Protein AF-0000000084935219 (afdb_homodimer)

Sequence (256 aa):
MFHTGLRSGTAVQAADESAPDSELYFQRCRWCHTTTFQRLLCPTCGSTDLAPELSGGEGVISVRRGVAAADNDLWPVHMTEGFVVRCRVDGPPHAVRPGVRVKVSGAAASGRRPVVRLCEEVPLDGWYMFHTGLRSGTAVQAADESAPDSELYFQRCRWCHTTTFQRLLCPTCGSTDLAPELSGGEGVISVRRGVAAADNDLWPVHMTEGFVVRCRVDGPPHAVRPGVRVKVSGAAASGRRPVVRLCEEVPLDGWY

Nearest PDB structures (foldseek):
  6esq-assembly1_H  TM=6.528E-01  e=3.636E-06  Methanothermococcus thermolithotrophicus
  7pyt-assembly1_A  TM=6.553E-01  e=3.404E-05  Geobacter metallireducens GS-15
  5t7v-assembly1_S3  TM=5.391E-01  e=1.241E-01  Staphylococcus aureus
  8u2q-assembly1_B  TM=5.958E-01  e=5.515E-01  Mycolicibacterium thermoresistibile ATCC 19527
  6h25-assembly1_J  TM=3.927E-01  e=4.384E-01  Homo sapiens

pLDDT: mean 76.54, std 23.74, range [24.17, 98.56]

Structure (mmCIF, N/CA/C/O backbone):
data_AF-0000000084935219-model_v1
#
loop_
_entity.id
_entity.type
_entity.pdbx_description
1 polymer 'ChsH2 rubredoxin-like zinc ribbon domain-containing protein'
#
loop_
_atom_site.group_PDB
_atom_site.id
_atom_site.type_symbol
_atom_site.label_atom_id
_atom_site.label_alt_id
_atom_site.label_comp_id
_atom_site.label_asym_id
_atom_site.label_entity_id
_atom_site.label_seq_id
_atom_site.pdbx_PDB_ins_code
_atom_site.Cartn_x
_atom_site.Cartn_y
_atom_site.Cartn_z
_atom_site.occupancy
_atom_site.B_iso_or_equiv
_atom_site.auth_seq_id
_atom_site.auth_comp_id
_atom_site.auth_asym_id
_atom_site.auth_atom_id
_atom_site.pdbx_PDB_model_num
ATOM 1 N N . MET A 1 1 ? 4.023 -65.688 -30.031 1 33.22 1 MET A N 1
ATOM 2 C CA . MET A 1 1 ? 3.707 -65.5 -28.625 1 33.22 1 MET A CA 1
ATOM 3 C C . MET A 1 1 ? 4.391 -64.25 -28.078 1 33.22 1 MET A C 1
ATOM 5 O O . MET A 1 1 ? 5.551 -64.312 -27.656 1 33.22 1 MET A O 1
ATOM 9 N N . PHE A 1 2 ? 4.109 -63.031 -28.734 1 39 2 PHE A N 1
ATOM 10 C CA . PHE A 1 2 ? 4.73 -61.75 -28.484 1 39 2 PHE A CA 1
ATOM 11 C C . PHE A 1 2 ? 4.25 -61.156 -27.172 1 39 2 PHE A C 1
ATOM 13 O O . PHE A 1 2 ? 3.107 -60.719 -27.062 1 39 2 PHE A O 1
ATOM 20 N N . HIS A 1 3 ? 4.547 -61.781 -26.156 1 41.12 3 HIS A N 1
ATOM 21 C CA . HIS A 1 3 ? 4.141 -61.312 -24.828 1 41.12 3 HIS A CA 1
ATOM 22 C C . HIS A 1 3 ? 4.719 -59.906 -24.547 1 41.12 3 HIS A C 1
ATOM 24 O O . HIS A 1 3 ? 5.898 -59.781 -24.188 1 41.12 3 HIS A O 1
ATOM 30 N N . THR A 1 4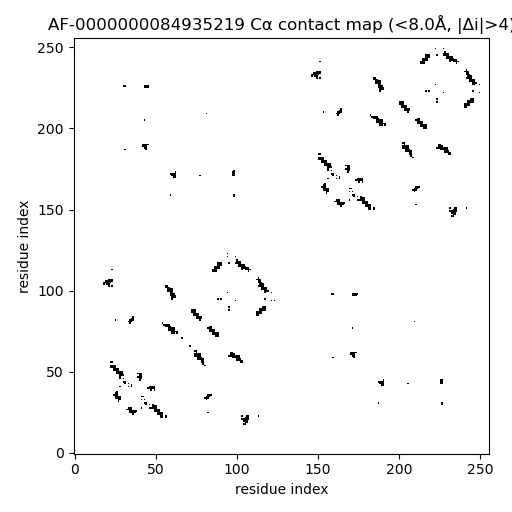 ? 4.277 -58.875 -25.266 1 41.06 4 THR A N 1
ATOM 31 C CA . THR A 1 4 ? 4.867 -57.594 -24.891 1 41.06 4 THR A CA 1
ATOM 32 C C . THR A 1 4 ? 4.477 -57.219 -23.453 1 41.06 4 THR A C 1
ATOM 34 O O . THR A 1 4 ? 3.293 -57.031 -23.156 1 41.06 4 THR A O 1
ATOM 37 N N . GLY A 1 5 ? 5.145 -57.625 -22.594 1 37.06 5 GLY A N 1
ATOM 38 C CA . GLY A 1 5 ? 4.969 -57.312 -21.188 1 37.06 5 GLY A CA 1
ATOM 39 C C . GLY A 1 5 ? 4.926 -55.812 -20.922 1 37.06 5 GLY A C 1
ATOM 40 O O . GLY A 1 5 ? 5.84 -55.25 -20.297 1 37.06 5 GLY A O 1
ATOM 41 N N . LEU A 1 6 ? 4.195 -54.969 -21.656 1 34.94 6 LEU A N 1
ATOM 42 C CA . LEU A 1 6 ? 4.5 -53.625 -21.234 1 34.94 6 LEU A CA 1
ATOM 43 C C . LEU A 1 6 ? 4.281 -53.438 -19.75 1 34.94 6 LEU A C 1
ATOM 45 O O . LEU A 1 6 ? 3.451 -54.125 -19.141 1 34.94 6 LEU A O 1
ATOM 49 N N . ARG A 1 7 ? 4.902 -52.375 -19.188 1 38.84 7 ARG A N 1
ATOM 50 C CA . ARG A 1 7 ? 5.5 -51.562 -18.109 1 38.84 7 ARG A CA 1
ATOM 51 C C . ARG A 1 7 ? 4.426 -51 -17.188 1 38.84 7 ARG A C 1
ATOM 53 O O . ARG A 1 7 ? 3.457 -50.406 -17.641 1 38.84 7 ARG A O 1
ATOM 60 N N . SER A 1 8 ? 4.164 -51.75 -16.266 1 39.25 8 SER A N 1
ATOM 61 C CA . SER A 1 8 ? 3.34 -51.219 -15.188 1 39.25 8 SER A CA 1
ATOM 62 C C . SER A 1 8 ? 3.678 -49.75 -14.922 1 39.25 8 SER A C 1
ATOM 64 O O . SER A 1 8 ? 4.832 -49.406 -14.648 1 39.25 8 SER A O 1
ATOM 66 N N . GLY A 1 9 ? 3.111 -48.844 -15.648 1 35.62 9 GLY A N 1
ATOM 67 C CA . GLY A 1 9 ? 3.299 -47.438 -15.391 1 35.62 9 GLY A CA 1
ATOM 68 C C . GLY A 1 9 ? 3.182 -47.062 -13.922 1 35.62 9 GLY A C 1
ATOM 69 O O . GLY A 1 9 ? 2.125 -47.281 -13.32 1 35.62 9 GLY A O 1
ATOM 70 N N . THR A 1 10 ? 4.23 -47.406 -13.211 1 40.84 10 THR A N 1
ATOM 71 C CA . THR A 1 10 ? 4.27 -46.938 -11.836 1 40.84 10 THR A CA 1
ATOM 72 C C . THR A 1 10 ? 3.629 -45.562 -11.711 1 40.84 10 THR A C 1
ATOM 74 O O . THR A 1 10 ? 3.844 -44.688 -12.562 1 40.84 10 THR A O 1
ATOM 77 N N . ALA A 1 11 ? 2.42 -45.469 -11.25 1 37.62 11 ALA A N 1
ATOM 78 C CA . ALA A 1 11 ? 1.775 -44.219 -10.859 1 37.62 11 ALA A CA 1
ATOM 79 C C . ALA A 1 11 ? 2.756 -43.312 -10.133 1 37.62 11 ALA A C 1
ATOM 81 O O . ALA A 1 11 ? 3.416 -43.719 -9.18 1 37.62 11 ALA A O 1
ATOM 82 N N . VAL A 1 12 ? 3.447 -42.438 -10.828 1 39.66 12 VAL A N 1
ATOM 83 C CA . VAL A 1 12 ? 4.176 -41.312 -10.266 1 39.66 12 VAL A CA 1
ATOM 84 C C . VAL A 1 12 ? 3.439 -40.781 -9.031 1 39.66 12 VAL A C 1
ATOM 86 O O . VAL A 1 12 ? 2.262 -40.438 -9.109 1 39.66 12 VAL A O 1
ATOM 89 N N . GLN A 1 13 ? 3.576 -41.375 -7.934 1 37.38 13 GLN A N 1
ATOM 90 C CA . GLN A 1 13 ? 3.102 -40.656 -6.77 1 37.38 13 GLN A CA 1
ATOM 91 C C . GLN A 1 13 ? 3.26 -39.125 -6.965 1 37.38 13 GLN A C 1
ATOM 93 O O . GLN A 1 13 ? 4.336 -38.656 -7.336 1 37.38 13 GLN A O 1
ATOM 98 N N . ALA A 1 14 ? 2.227 -38.531 -7.422 1 39.94 14 ALA A N 1
ATOM 99 C CA . ALA A 1 14 ? 2.271 -37.062 -7.293 1 39.94 14 ALA A CA 1
ATOM 100 C C . ALA A 1 14 ? 3.014 -36.656 -6.027 1 39.94 14 ALA A C 1
ATOM 102 O O . ALA A 1 14 ? 2.576 -36.969 -4.918 1 39.94 14 ALA A O 1
ATOM 103 N N . ALA A 1 15 ? 4.285 -36.938 -6.008 1 37.84 15 ALA A N 1
ATOM 104 C CA . ALA A 1 15 ? 5.004 -36.344 -4.887 1 37.84 15 ALA A CA 1
ATOM 105 C C . ALA A 1 15 ? 4.402 -35 -4.516 1 37.84 15 ALA A C 1
ATOM 107 O O . ALA A 1 15 ? 4.301 -34.094 -5.363 1 37.84 15 ALA A O 1
ATOM 108 N N . ASP A 1 16 ? 3.357 -35 -3.822 1 39.84 16 ASP A N 1
ATOM 109 C CA . ASP A 1 16 ? 2.979 -33.781 -3.148 1 39.84 16 ASP A CA 1
ATOM 110 C C . ASP A 1 16 ? 4.211 -32.969 -2.725 1 39.84 16 ASP A C 1
ATOM 112 O O . ASP A 1 16 ? 4.672 -33.094 -1.588 1 39.84 16 ASP A O 1
ATOM 116 N N . GLU A 1 17 ? 5.328 -33.344 -3.309 1 39.81 17 GLU A N 1
ATOM 117 C CA . GLU A 1 17 ? 6.469 -32.531 -2.887 1 39.81 17 GLU A CA 1
ATOM 118 C C . GLU A 1 17 ? 6.066 -31.078 -2.654 1 39.81 17 GLU A C 1
ATOM 120 O O . GLU A 1 17 ? 5.547 -30.422 -3.559 1 39.81 17 GLU A O 1
ATOM 125 N N . SER A 1 18 ? 5.637 -30.766 -1.532 1 40.28 18 SER A N 1
ATOM 126 C CA . SER A 1 18 ? 5.496 -29.375 -1.103 1 40.28 18 SER A CA 1
ATOM 127 C C . SER A 1 18 ? 6.465 -28.469 -1.85 1 40.28 18 SER A C 1
ATOM 129 O O . SER A 1 18 ? 7.684 -28.609 -1.728 1 40.28 18 SER A O 1
ATOM 131 N N . ALA A 1 19 ? 6.348 -28.312 -3.035 1 44.22 19 ALA A N 1
ATOM 132 C CA . ALA A 1 19 ? 7.16 -27.359 -3.781 1 44.22 19 ALA A CA 1
ATOM 133 C C . ALA A 1 19 ? 7.855 -26.375 -2.844 1 44.22 19 ALA A C 1
ATOM 135 O O . ALA A 1 19 ? 7.258 -25.906 -1.868 1 44.22 19 ALA A O 1
ATOM 136 N N . PRO A 1 20 ? 9.125 -26.516 -2.506 1 46.97 20 PRO A N 1
ATOM 137 C CA . PRO A 1 20 ? 9.758 -25.562 -1.598 1 46.97 20 PRO A CA 1
ATOM 138 C C . PRO A 1 20 ? 9.062 -24.203 -1.588 1 46.97 20 PRO A C 1
ATOM 140 O O . PRO A 1 20 ? 8.617 -23.734 -2.635 1 46.97 20 PRO A O 1
ATOM 143 N N . ASP A 1 21 ? 8.297 -24 -0.519 1 51.62 21 ASP A N 1
ATOM 144 C CA . ASP A 1 21 ? 7.559 -22.75 -0.27 1 51.62 21 ASP A CA 1
ATOM 145 C C . ASP A 1 21 ? 8.297 -21.547 -0.842 1 51.62 21 ASP A C 1
ATOM 147 O O . ASP A 1 21 ? 9.453 -21.312 -0.496 1 51.62 21 ASP A O 1
ATOM 151 N N . SER A 1 22 ? 8.234 -21.281 -2.1 1 67.38 22 SER A N 1
ATOM 152 C CA . SER A 1 22 ? 8.82 -20.141 -2.805 1 67.38 22 SER A CA 1
ATOM 153 C C . SER A 1 22 ? 8.664 -18.859 -2.004 1 67.38 22 SER A C 1
ATOM 155 O O . SER A 1 22 ? 7.543 -18.453 -1.685 1 67.38 22 SER A O 1
ATOM 157 N N . GLU A 1 23 ? 9.766 -18.656 -1.258 1 84.25 23 GLU A N 1
ATOM 158 C CA . GLU A 1 23 ? 9.852 -17.469 -0.418 1 84.25 23 GLU A CA 1
ATOM 159 C C . GLU A 1 23 ? 10 -16.203 -1.265 1 84.25 23 GLU A C 1
ATOM 161 O O . GLU A 1 23 ? 10.773 -16.172 -2.225 1 84.25 23 GLU A O 1
ATOM 166 N N . LEU A 1 24 ? 9.148 -15.383 -1.029 1 91.19 24 LEU A N 1
ATOM 167 C CA . LEU A 1 24 ? 9.258 -14.047 -1.607 1 91.19 24 LEU A CA 1
ATOM 168 C C . LEU A 1 24 ? 9.445 -13 -0.518 1 91.19 24 LEU A C 1
ATOM 170 O O . LEU A 1 24 ? 8.555 -12.789 0.311 1 91.19 24 LEU A O 1
ATOM 174 N N . TYR A 1 25 ? 10.633 -12.445 -0.606 1 93.81 25 TYR A N 1
ATOM 175 C CA . TYR A 1 25 ? 10.883 -11.359 0.334 1 93.81 25 TYR A CA 1
ATOM 176 C C . TYR A 1 25 ? 10.609 -10 -0.308 1 93.81 25 TYR A C 1
ATOM 178 O O . TYR A 1 25 ? 10.922 -9.789 -1.48 1 93.81 25 TYR A O 1
ATOM 186 N N . PHE A 1 26 ? 10.031 -9.188 0.505 1 95.81 26 PHE A N 1
ATOM 187 C CA . PHE A 1 26 ? 9.852 -7.789 0.145 1 95.81 26 PHE A CA 1
ATOM 188 C C . PHE A 1 26 ? 10.445 -6.875 1.213 1 95.81 26 PHE A C 1
ATOM 190 O O . PHE A 1 26 ? 11.094 -7.344 2.146 1 95.81 26 PHE A O 1
ATOM 197 N N . GLN A 1 27 ? 10.25 -5.566 0.955 1 98.31 27 GLN A N 1
ATOM 198 C CA . GLN A 1 27 ? 10.836 -4.613 1.892 1 98.31 27 GLN A CA 1
ATOM 199 C C . GLN A 1 27 ? 9.766 -3.701 2.486 1 98.31 27 GLN A C 1
ATOM 201 O O . GLN A 1 27 ? 8.852 -3.268 1.784 1 98.31 27 GLN A O 1
ATOM 206 N N . ARG A 1 28 ? 9.852 -3.471 3.77 1 98.19 28 ARG A N 1
ATOM 207 C CA . ARG A 1 28 ? 9.055 -2.465 4.461 1 98.19 28 ARG A CA 1
ATOM 208 C C . ARG A 1 28 ? 9.93 -1.322 4.965 1 98.19 28 ARG A C 1
ATOM 210 O O . ARG A 1 28 ? 10.922 -1.555 5.652 1 98.19 28 ARG A O 1
ATOM 217 N N . CYS A 1 29 ? 9.539 -0.14 4.613 1 98.25 29 CYS A N 1
ATOM 218 C CA . CYS A 1 29 ? 10.266 1.037 5.078 1 98.25 29 CYS A CA 1
ATOM 219 C C . CYS A 1 29 ? 10.047 1.256 6.57 1 98.25 29 CYS A C 1
ATOM 221 O O . CYS A 1 29 ? 8.906 1.266 7.043 1 98.25 29 CYS A O 1
ATOM 223 N N . ARG A 1 30 ? 11.094 1.457 7.312 1 96.88 30 ARG A N 1
ATOM 224 C CA . ARG A 1 30 ? 10.977 1.63 8.758 1 96.88 30 ARG A CA 1
ATOM 225 C C . ARG A 1 30 ? 10.578 3.059 9.102 1 96.88 30 ARG A C 1
ATOM 227 O O . ARG A 1 30 ? 10.156 3.334 10.234 1 96.88 30 ARG A O 1
ATOM 234 N N . TRP A 1 31 ? 10.633 4.004 8.125 1 93.12 31 TRP A N 1
ATOM 235 C CA . TRP A 1 31 ? 10.258 5.395 8.367 1 93.12 31 TRP A CA 1
ATOM 236 C C . TRP A 1 31 ? 8.781 5.621 8.086 1 93.12 31 TRP A C 1
ATOM 238 O O . TRP A 1 31 ? 8.039 6.074 8.961 1 93.12 31 TRP A O 1
ATOM 248 N N . CYS A 1 32 ? 8.297 5.219 6.852 1 94.25 32 CYS A N 1
ATOM 249 C CA . CYS A 1 32 ? 6.914 5.523 6.496 1 94.25 32 CYS A CA 1
ATOM 250 C C . CYS A 1 32 ? 6.059 4.262 6.492 1 94.25 32 CYS A C 1
ATOM 252 O O . CYS A 1 32 ? 4.84 4.332 6.336 1 94.25 32 CYS A O 1
ATOM 254 N N . HIS A 1 33 ? 6.637 3.102 6.621 1 94.88 33 HIS A N 1
ATOM 255 C CA . HIS A 1 33 ? 5.988 1.813 6.832 1 94.88 33 HIS A CA 1
ATOM 256 C C . HIS A 1 33 ? 5.363 1.293 5.543 1 94.88 33 HIS A C 1
ATOM 258 O O . HIS A 1 33 ? 4.641 0.293 5.555 1 94.88 33 HIS A O 1
ATOM 264 N N . THR A 1 34 ? 5.676 2.01 4.344 1 95.94 34 THR A N 1
ATOM 265 C CA . THR A 1 34 ? 5.199 1.48 3.072 1 95.94 34 THR A CA 1
ATOM 266 C C . THR A 1 34 ? 6.055 0.296 2.625 1 95.94 34 THR A C 1
ATOM 268 O O . THR A 1 34 ? 7.113 0.035 3.201 1 95.94 34 THR A O 1
ATOM 271 N N . THR A 1 35 ? 5.449 -0.466 1.734 1 97.62 35 THR A N 1
ATOM 272 C CA . THR A 1 35 ? 6.133 -1.66 1.253 1 97.62 35 THR A CA 1
ATOM 273 C C . THR A 1 35 ? 6.641 -1.456 -0.172 1 97.62 35 THR A C 1
ATOM 275 O O . THR A 1 35 ? 6.07 -0.669 -0.932 1 97.62 35 THR A O 1
ATOM 278 N N . THR A 1 36 ? 7.758 -2.105 -0.501 1 97.19 36 THR A N 1
ATOM 279 C CA . THR A 1 36 ? 8.336 -2.08 -1.84 1 97.19 36 THR A CA 1
ATOM 280 C C . THR A 1 36 ? 9.094 -3.373 -2.127 1 97.19 36 THR A C 1
ATOM 282 O O . THR A 1 36 ? 9.148 -4.266 -1.28 1 97.19 36 THR A O 1
ATOM 285 N N . PHE A 1 37 ? 9.547 -3.5 -3.309 1 95.94 37 PHE A N 1
ATOM 286 C CA . PHE A 1 37 ? 10.203 -4.719 -3.76 1 95.94 37 PHE A CA 1
ATOM 287 C C . PHE A 1 37 ? 11.5 -4.398 -4.488 1 95.94 37 PHE A C 1
ATOM 289 O O . PHE A 1 37 ? 11.484 -3.799 -5.566 1 95.94 37 PHE A O 1
ATOM 296 N N . GLN A 1 38 ? 12.625 -4.828 -3.863 1 94.81 38 GLN A N 1
ATOM 297 C CA . GLN A 1 38 ? 13.961 -4.77 -4.453 1 94.81 38 GLN A CA 1
ATOM 298 C C . GLN A 1 38 ? 14.32 -3.346 -4.867 1 94.81 38 GLN A C 1
ATOM 300 O O . GLN A 1 38 ? 14.719 -3.107 -6.008 1 94.81 38 GLN A O 1
ATOM 305 N N . ARG A 1 39 ? 14.18 -2.422 -3.969 1 96.38 39 ARG A N 1
ATOM 306 C CA . ARG A 1 39 ? 14.617 -1.043 -4.168 1 96.38 39 ARG A CA 1
ATOM 307 C C . ARG A 1 39 ? 15.734 -0.676 -3.197 1 96.38 39 ARG A C 1
ATOM 309 O O . ARG A 1 39 ? 15.867 -1.289 -2.137 1 96.38 39 ARG A O 1
ATOM 316 N N . LEU A 1 40 ? 16.5 0.257 -3.652 1 97.56 40 LEU A N 1
ATOM 317 C CA . LEU A 1 40 ? 17.531 0.801 -2.768 1 97.56 40 LEU A CA 1
ATOM 318 C C . LEU A 1 40 ? 16.953 1.896 -1.877 1 97.56 40 LEU A C 1
ATOM 320 O O . LEU A 1 40 ? 17.312 2.006 -0.704 1 97.56 40 LEU A O 1
ATOM 324 N N . LEU A 1 41 ? 16.047 2.643 -2.408 1 97.69 41 LEU A N 1
ATOM 325 C CA . LEU A 1 41 ? 15.375 3.729 -1.704 1 97.69 41 LEU A CA 1
ATOM 326 C C . LEU A 1 41 ? 13.859 3.512 -1.686 1 97.69 41 LEU A C 1
ATOM 328 O O . LEU A 1 41 ? 13.297 2.98 -2.645 1 97.69 41 LEU A O 1
ATOM 332 N N . CYS A 1 42 ? 13.266 3.898 -0.632 1 97.81 42 CYS A N 1
ATOM 333 C CA . CYS A 1 42 ? 11.812 3.877 -0.552 1 97.81 42 CYS A CA 1
ATOM 334 C C . CYS A 1 42 ? 11.188 4.777 -1.613 1 97.81 42 CYS A C 1
ATOM 336 O O . CYS A 1 42 ? 11.5 5.969 -1.679 1 97.81 42 CYS A O 1
ATOM 338 N N . PRO A 1 43 ? 10.266 4.27 -2.26 1 96 43 PRO A N 1
ATOM 339 C CA . PRO A 1 43 ? 9.656 5.105 -3.295 1 96 43 PRO A CA 1
ATOM 340 C C . PRO A 1 43 ? 8.711 6.16 -2.725 1 96 43 PRO A C 1
ATOM 342 O O . PRO A 1 43 ? 8.305 7.078 -3.438 1 96 43 PRO A O 1
ATOM 345 N N . THR A 1 44 ? 8.32 6.008 -1.548 1 95.56 44 THR A N 1
ATOM 346 C CA . THR A 1 44 ? 7.367 6.926 -0.928 1 95.56 44 THR A CA 1
ATOM 347 C C . THR A 1 44 ? 8.102 8.07 -0.233 1 95.56 44 THR A C 1
ATOM 349 O O . THR A 1 44 ? 7.805 9.242 -0.479 1 95.56 44 THR A O 1
ATOM 352 N N . CYS A 1 45 ? 9.125 7.758 0.547 1 95.88 45 CYS A N 1
ATOM 353 C CA . CYS A 1 45 ? 9.695 8.82 1.375 1 95.88 45 CYS A CA 1
ATOM 354 C C . CYS A 1 45 ? 11.172 9.031 1.05 1 95.88 45 CYS A C 1
ATOM 356 O O . CYS A 1 45 ? 11.781 9.992 1.519 1 95.88 45 CYS A O 1
ATOM 358 N N . GLY A 1 46 ? 11.742 8.117 0.363 1 95.62 46 GLY A N 1
ATOM 359 C CA . GLY A 1 46 ? 13.133 8.289 -0.036 1 95.62 46 GLY A CA 1
ATOM 360 C C . GLY A 1 46 ? 14.117 7.707 0.958 1 95.62 46 GLY A C 1
ATOM 361 O O . GLY A 1 46 ? 15.328 7.742 0.731 1 95.62 46 GLY A O 1
ATOM 362 N N . SER A 1 47 ? 13.711 7.133 2.037 1 95.69 47 SER A N 1
ATOM 363 C CA . SER A 1 47 ? 14.578 6.543 3.049 1 95.69 47 SER A CA 1
ATOM 364 C C . SER A 1 47 ? 15.297 5.312 2.51 1 95.69 47 SER A C 1
ATOM 366 O O . SER A 1 47 ? 14.781 4.617 1.633 1 95.69 47 SER A O 1
ATOM 368 N N . THR A 1 48 ? 16.453 5.027 3.059 1 96.94 48 THR A N 1
ATOM 369 C CA . THR A 1 48 ? 17.188 3.82 2.713 1 96.94 48 THR A CA 1
ATOM 370 C C . THR A 1 48 ? 16.891 2.697 3.699 1 96.94 48 THR A C 1
ATOM 372 O O . THR A 1 48 ? 17.359 1.57 3.529 1 96.94 48 THR A O 1
ATOM 375 N N . ASP A 1 49 ? 16.219 3.004 4.734 1 97.62 49 ASP A N 1
ATOM 376 C CA . ASP A 1 49 ? 15.938 2.025 5.781 1 97.62 49 ASP A CA 1
ATOM 377 C C . ASP A 1 49 ? 14.797 1.098 5.371 1 97.62 49 ASP A C 1
ATOM 379 O O . ASP A 1 49 ? 13.656 1.271 5.816 1 97.62 49 ASP A O 1
ATOM 383 N N . LEU A 1 50 ? 15.109 0.106 4.578 1 98.31 50 LEU A N 1
ATOM 384 C CA . LEU A 1 50 ? 14.188 -0.895 4.059 1 98.31 50 LEU A CA 1
ATOM 385 C C . LEU A 1 50 ? 14.469 -2.266 4.664 1 98.31 50 LEU A C 1
ATOM 387 O O . LEU A 1 50 ? 15.477 -2.896 4.336 1 98.31 50 LEU A O 1
ATOM 391 N N . ALA A 1 51 ? 13.523 -2.785 5.539 1 98.56 51 ALA A N 1
ATOM 392 C CA . ALA A 1 51 ? 13.703 -4.059 6.234 1 98.56 51 ALA A CA 1
ATOM 393 C C . ALA A 1 51 ? 13.07 -5.203 5.445 1 98.56 51 ALA A C 1
ATOM 395 O O . ALA A 1 51 ? 11.922 -5.102 5.004 1 98.56 51 ALA A O 1
ATOM 396 N N . PRO A 1 52 ? 13.812 -6.258 5.23 1 97.44 52 PRO A N 1
ATOM 397 C CA . PRO A 1 52 ? 13.219 -7.418 4.551 1 97.44 52 PRO A CA 1
ATOM 398 C C . PRO A 1 52 ? 12.125 -8.086 5.375 1 97.44 52 PRO A C 1
ATOM 400 O O . PRO A 1 52 ? 12.25 -8.195 6.598 1 97.44 52 PRO A O 1
ATOM 403 N N . GLU A 1 53 ? 11.047 -8.484 4.742 1 97.38 53 GLU A N 1
ATOM 404 C CA . GLU A 1 53 ? 9.938 -9.234 5.32 1 97.38 53 GLU A CA 1
ATOM 405 C C . GLU A 1 53 ? 9.469 -10.344 4.387 1 97.38 53 GLU A C 1
ATOM 407 O O . GLU A 1 53 ? 9.5 -10.188 3.164 1 97.38 53 GLU A O 1
ATOM 412 N N . LEU A 1 54 ? 9.094 -11.406 4.926 1 95.12 54 LEU A N 1
ATOM 413 C CA . LEU A 1 54 ? 8.57 -12.523 4.148 1 95.12 54 LEU A CA 1
ATOM 414 C C . LEU A 1 54 ? 7.125 -12.266 3.732 1 95.12 54 LEU A C 1
ATOM 416 O O . LEU A 1 54 ? 6.297 -11.867 4.559 1 95.12 54 LEU A O 1
ATOM 420 N N . SER A 1 55 ? 6.855 -12.57 2.471 1 95.31 55 SER A N 1
ATOM 421 C CA . SER A 1 55 ? 5.504 -12.391 1.957 1 95.31 55 SER A CA 1
ATOM 422 C C . SER A 1 55 ? 4.648 -13.633 2.211 1 95.31 55 SER A C 1
ATOM 424 O O . SER A 1 55 ? 5.145 -14.758 2.148 1 95.31 55 SER A O 1
ATOM 426 N N . GLY A 1 56 ? 3.262 -13.383 2.459 1 94.94 56 GLY A N 1
ATOM 427 C CA . GLY A 1 56 ? 2.303 -14.477 2.459 1 94.94 56 GLY A CA 1
ATOM 428 C C . GLY A 1 56 ? 2.08 -15.078 1.082 1 94.94 56 GLY A C 1
ATOM 429 O O . GLY A 1 56 ? 1.515 -16.172 0.957 1 94.94 56 GLY A O 1
ATOM 430 N N . GLY A 1 57 ? 2.484 -14.359 0 1 93.81 57 GLY A N 1
ATOM 431 C CA . GLY A 1 57 ? 2.545 -14.906 -1.346 1 93.81 57 GLY A CA 1
ATOM 432 C C . GLY A 1 57 ? 1.243 -14.75 -2.111 1 93.81 57 GLY A C 1
ATOM 433 O O . GLY A 1 57 ? 1.111 -15.258 -3.227 1 93.81 57 GLY A O 1
ATOM 434 N N . GLU A 1 58 ? 0.245 -14.102 -1.508 1 94.81 58 GLU A N 1
ATOM 435 C CA . GLU A 1 58 ? -1.04 -13.922 -2.178 1 94.81 58 GLU A CA 1
ATOM 436 C C . GLU A 1 58 ? -1.119 -12.57 -2.869 1 94.81 58 GLU A C 1
ATOM 438 O O . GLU A 1 58 ? -0.603 -11.57 -2.354 1 94.81 58 GLU A O 1
ATOM 443 N N . GLY A 1 59 ? -1.773 -12.547 -4.035 1 96.19 59 GLY A N 1
ATOM 444 C CA . GLY A 1 59 ? -1.953 -11.312 -4.777 1 96.19 59 GLY A CA 1
ATOM 445 C C . GLY A 1 59 ? -2.99 -11.422 -5.879 1 96.19 59 GLY A C 1
ATOM 446 O O . GLY A 1 59 ? -3.76 -12.383 -5.918 1 96.19 59 GLY A O 1
ATOM 447 N N . VAL A 1 60 ? -3.076 -10.312 -6.676 1 96.38 60 VAL A N 1
ATOM 448 C CA . VAL A 1 60 ? -3.988 -10.219 -7.812 1 96.38 60 VAL A CA 1
ATOM 449 C C . VAL A 1 60 ? -3.244 -9.672 -9.031 1 96.38 60 VAL A C 1
ATOM 451 O O . VAL A 1 60 ? -2.396 -8.781 -8.898 1 96.38 60 VAL A O 1
ATOM 454 N N . ILE A 1 61 ? -3.516 -10.273 -10.164 1 94.88 61 ILE A N 1
ATOM 455 C CA . ILE A 1 61 ? -2.936 -9.75 -11.398 1 94.88 61 ILE A CA 1
ATOM 456 C C . ILE A 1 61 ? -3.467 -8.344 -11.672 1 94.88 61 ILE A C 1
ATOM 458 O O . ILE A 1 61 ? -4.676 -8.109 -11.594 1 94.88 61 ILE A O 1
ATOM 462 N N . SER A 1 62 ? -2.498 -7.484 -12 1 96.38 62 SER A N 1
ATOM 463 C CA . SER A 1 62 ? -2.871 -6.094 -12.234 1 96.38 62 SER A CA 1
ATOM 464 C C . SER A 1 62 ? -2.85 -5.758 -13.719 1 96.38 62 SER A C 1
ATOM 466 O O . SER A 1 62 ? -2.156 -6.418 -14.5 1 96.38 62 SER A O 1
ATOM 468 N N . VAL A 1 63 ? -3.705 -4.672 -14 1 93.94 63 VAL A N 1
ATOM 469 C CA . VAL A 1 63 ? -3.689 -4.148 -15.359 1 93.94 63 VAL A CA 1
ATOM 470 C C . VAL A 1 63 ? -2.271 -3.719 -15.734 1 93.94 63 VAL A C 1
ATOM 472 O O . VAL A 1 63 ? -1.538 -3.184 -14.898 1 93.94 63 VAL A O 1
ATOM 475 N N . ARG A 1 64 ? -1.856 -4.059 -16.938 1 86.19 64 ARG A N 1
ATOM 476 C CA . ARG A 1 64 ? -0.556 -3.646 -17.453 1 86.19 64 ARG A CA 1
ATOM 477 C C . ARG A 1 64 ? -0.602 -2.213 -17.969 1 86.19 64 ARG A C 1
ATOM 479 O O . ARG A 1 64 ? -1.489 -1.858 -18.75 1 86.19 64 ARG A O 1
ATOM 486 N N . ARG A 1 65 ? 0.241 -1.393 -17.234 1 74.75 65 ARG A N 1
ATOM 487 C CA . ARG A 1 65 ? 0.35 -0.04 -17.766 1 74.75 65 ARG A CA 1
ATOM 488 C C . ARG A 1 65 ? 1.733 0.204 -18.359 1 74.75 65 ARG A C 1
ATOM 490 O O . ARG A 1 65 ? 2.746 -0.146 -17.75 1 74.75 65 ARG A O 1
ATOM 497 N N . GLY A 1 66 ? 1.84 0.786 -19.484 1 61.56 66 GLY A N 1
ATOM 498 C CA . GLY A 1 66 ? 3.064 1.27 -20.109 1 61.56 66 GLY A CA 1
ATOM 499 C C . GLY A 1 66 ? 3.977 0.152 -20.578 1 61.56 66 GLY A C 1
ATOM 500 O O . GLY A 1 66 ? 5.16 0.379 -20.844 1 61.56 66 GLY A O 1
ATOM 501 N N . VAL A 1 67 ? 3.82 -1.189 -20.312 1 53.28 67 VAL A N 1
ATOM 502 C CA . VAL A 1 67 ? 4.859 -2.193 -20.516 1 53.28 67 VAL A CA 1
ATOM 503 C C . VAL A 1 67 ? 5.156 -2.336 -22.016 1 53.28 67 VAL A C 1
ATOM 505 O O . VAL A 1 67 ? 4.238 -2.479 -22.828 1 53.28 67 VAL A O 1
ATOM 508 N N . ALA A 1 68 ? 6.449 -2.074 -22.203 1 51.19 68 ALA A N 1
ATOM 509 C CA . ALA A 1 68 ? 7.102 -2.396 -23.469 1 51.19 68 ALA A CA 1
ATOM 510 C C . ALA A 1 68 ? 6.941 -3.877 -23.812 1 51.19 68 ALA A C 1
ATOM 512 O O . ALA A 1 68 ? 6.781 -4.711 -22.906 1 51.19 68 ALA A O 1
ATOM 513 N N . ALA A 1 69 ? 6.867 -4.172 -25.109 1 49.31 69 ALA A N 1
ATOM 514 C CA . ALA A 1 69 ? 6.754 -5.418 -25.859 1 49.31 69 ALA A CA 1
ATOM 515 C C . ALA A 1 69 ? 7.535 -6.539 -25.188 1 49.31 69 ALA A C 1
ATOM 517 O O . ALA A 1 69 ? 7.07 -7.684 -25.125 1 49.31 69 ALA A O 1
ATOM 518 N N . ALA A 1 70 ? 8.758 -6.238 -24.766 1 48.16 70 ALA A N 1
ATOM 519 C CA . ALA A 1 70 ? 9.734 -7.266 -24.438 1 48.16 70 ALA A CA 1
ATOM 520 C C . ALA A 1 70 ? 9.312 -8.047 -23.188 1 48.16 70 ALA A C 1
ATOM 522 O O . ALA A 1 70 ? 9.82 -9.141 -22.938 1 48.16 70 ALA A O 1
ATOM 523 N N . ASP A 1 71 ? 8.406 -7.41 -22.375 1 58.53 71 ASP A N 1
ATOM 524 C CA . ASP A 1 71 ? 8.039 -8.07 -21.125 1 58.53 71 ASP A CA 1
ATOM 525 C C . ASP A 1 71 ? 6.68 -8.75 -21.25 1 58.53 71 ASP A C 1
ATOM 527 O O . ASP A 1 71 ? 5.914 -8.805 -20.281 1 58.53 71 ASP A O 1
ATOM 531 N N . ASN A 1 72 ? 6.586 -9.297 -22.359 1 63.09 72 ASN A N 1
ATOM 532 C CA . ASN A 1 72 ? 5.285 -9.781 -22.797 1 63.09 72 ASN A CA 1
ATOM 533 C C . ASN A 1 72 ? 4.777 -10.914 -21.906 1 63.09 72 ASN A C 1
ATOM 535 O O . ASN A 1 72 ? 3.572 -11.047 -21.688 1 63.09 72 ASN A O 1
ATOM 539 N N . ASP A 1 73 ? 5.781 -11.523 -21.203 1 78.31 73 ASP A N 1
ATOM 540 C CA . ASP A 1 73 ? 5.281 -12.695 -20.484 1 78.31 73 ASP A CA 1
ATOM 541 C C . ASP A 1 73 ? 5.133 -12.398 -19 1 78.31 73 ASP A C 1
ATOM 543 O O . ASP A 1 73 ? 4.742 -13.273 -18.219 1 78.31 73 ASP A O 1
ATOM 547 N N . LEU A 1 74 ? 5.398 -11.188 -18.672 1 89.56 74 LEU A N 1
ATOM 548 C CA . LEU A 1 74 ? 5.32 -10.852 -17.25 1 89.56 74 LEU A CA 1
ATOM 549 C C . LEU A 1 74 ? 4.082 -10.008 -16.969 1 89.56 74 LEU A C 1
ATOM 551 O O . LEU A 1 74 ? 3.664 -9.203 -17.797 1 89.56 74 LEU A O 1
ATOM 555 N N . TRP A 1 75 ? 3.555 -10.289 -15.805 1 92.25 75 TRP A N 1
ATOM 556 C CA . TRP A 1 75 ? 2.396 -9.547 -15.32 1 92.25 75 TRP A CA 1
ATOM 557 C C . TRP A 1 75 ? 2.709 -8.859 -13.992 1 92.25 75 TRP A C 1
ATOM 559 O O . TRP A 1 75 ? 3.34 -9.445 -13.117 1 92.25 75 TRP A O 1
ATOM 569 N N . PRO A 1 76 ? 2.34 -7.605 -13.898 1 95.38 76 PRO A N 1
ATOM 570 C CA . PRO A 1 76 ? 2.365 -7.031 -12.547 1 95.38 76 PRO A CA 1
ATOM 571 C C . PRO A 1 76 ? 1.354 -7.688 -11.609 1 95.38 76 PRO A C 1
ATOM 573 O O . PRO A 1 76 ? 0.192 -7.871 -11.984 1 95.38 76 PRO A O 1
ATOM 576 N N . VAL A 1 77 ? 1.793 -8.055 -10.445 1 95.25 77 VAL A N 1
ATOM 577 C CA . VAL A 1 77 ? 0.943 -8.633 -9.406 1 95.25 77 VAL A CA 1
ATOM 578 C C . VAL A 1 77 ? 0.921 -7.711 -8.188 1 95.25 77 VAL A C 1
ATOM 580 O O . VAL A 1 77 ? 1.974 -7.348 -7.66 1 95.25 77 VAL A O 1
ATOM 583 N N . HIS A 1 78 ? -0.246 -7.27 -7.855 1 96.88 78 HIS A N 1
ATOM 584 C CA . HIS A 1 78 ? -0.445 -6.555 -6.598 1 96.88 78 HIS A CA 1
ATOM 585 C C . HIS A 1 78 ? -0.578 -7.527 -5.43 1 96.88 78 HIS A C 1
ATOM 587 O O . HIS A 1 78 ? -1.595 -8.211 -5.301 1 96.88 78 HIS A O 1
ATOM 593 N N . MET A 1 79 ? 0.439 -7.484 -4.52 1 96.5 79 MET A N 1
ATOM 594 C CA . MET A 1 79 ? 0.466 -8.406 -3.385 1 96.5 79 MET A CA 1
ATOM 595 C C . MET A 1 79 ? -0.396 -7.879 -2.242 1 96.5 79 MET A C 1
ATOM 597 O O . MET A 1 79 ? -0.578 -6.668 -2.1 1 96.5 79 MET A O 1
ATOM 601 N N . THR A 1 80 ? -0.904 -8.742 -1.449 1 95.44 80 THR A N 1
ATOM 602 C CA . THR A 1 80 ? -1.782 -8.398 -0.335 1 95.44 80 THR A CA 1
ATOM 603 C C . THR A 1 80 ? -1.097 -7.422 0.615 1 95.44 80 THR A C 1
ATOM 605 O O . THR A 1 80 ? -1.75 -6.559 1.201 1 95.44 80 THR A O 1
ATOM 608 N N . GLU A 1 81 ? 0.193 -7.434 0.682 1 96 81 GLU A N 1
ATOM 609 C CA . GLU A 1 81 ? 0.954 -6.586 1.593 1 96 81 GLU A CA 1
ATOM 610 C C . GLU A 1 81 ? 1.087 -5.168 1.044 1 96 81 GLU A C 1
ATOM 612 O O . GLU A 1 81 ? 1.509 -4.258 1.76 1 96 81 GLU A O 1
ATOM 617 N N . GLY A 1 82 ? 0.856 -5.004 -0.237 1 94.94 82 GLY A N 1
ATOM 618 C CA . GLY A 1 82 ? 0.759 -3.641 -0.727 1 94.94 82 GLY A CA 1
ATOM 619 C C . GLY A 1 82 ? 1.823 -3.297 -1.753 1 94.94 82 GLY A C 1
ATOM 620 O O . GLY A 1 82 ? 1.839 -2.188 -2.291 1 94.94 82 GLY A O 1
ATOM 621 N N . PHE A 1 83 ? 2.67 -4.188 -2.096 1 95.69 83 PHE A N 1
ATOM 622 C CA . PHE A 1 83 ? 3.697 -3.926 -3.098 1 95.69 83 PHE A CA 1
ATOM 623 C C . PHE A 1 83 ? 3.361 -4.625 -4.41 1 95.69 83 PHE A C 1
ATOM 625 O O . PHE A 1 83 ? 2.535 -5.539 -4.441 1 95.69 83 PHE A O 1
ATOM 632 N N . VAL A 1 84 ? 3.967 -4.121 -5.461 1 94.62 84 VAL A N 1
ATOM 633 C CA . VAL A 1 84 ? 3.77 -4.691 -6.789 1 94.62 84 VAL A CA 1
ATOM 634 C C . VAL A 1 84 ? 5.07 -5.312 -7.285 1 94.62 84 VAL A C 1
ATOM 636 O O . VAL A 1 84 ? 6.152 -4.754 -7.082 1 94.62 84 VAL A O 1
ATOM 639 N N . VAL A 1 85 ? 4.934 -6.504 -7.918 1 93.62 85 VAL A N 1
ATOM 640 C CA . VAL A 1 85 ? 6.09 -7.199 -8.477 1 93.62 85 VAL A CA 1
ATOM 641 C C . VAL A 1 85 ? 5.711 -7.867 -9.789 1 93.62 85 VAL A C 1
ATOM 643 O O . VAL A 1 85 ? 4.586 -8.359 -9.945 1 93.62 85 VAL A O 1
ATOM 646 N N . ARG A 1 86 ? 6.633 -7.809 -10.789 1 92.5 86 ARG A N 1
ATOM 647 C CA . ARG A 1 86 ? 6.391 -8.484 -12.055 1 92.5 86 ARG A CA 1
ATOM 648 C C . ARG A 1 86 ? 6.676 -9.977 -11.945 1 92.5 86 ARG A C 1
ATOM 650 O O . ARG A 1 86 ? 7.766 -10.375 -11.523 1 92.5 86 ARG A O 1
ATOM 657 N N . CYS A 1 87 ? 5.672 -10.734 -12.391 1 91.56 87 CYS A N 1
ATOM 658 C CA . CYS A 1 87 ? 5.77 -12.18 -12.234 1 91.56 87 CYS A CA 1
ATOM 659 C C . CYS A 1 87 ? 5.453 -12.898 -13.539 1 91.56 87 CYS A C 1
ATOM 661 O O . CYS A 1 87 ? 4.742 -12.359 -14.391 1 91.56 87 CYS A O 1
ATOM 663 N N . ARG A 1 88 ? 6.055 -14.047 -13.594 1 90.25 88 ARG A N 1
ATOM 664 C CA . ARG A 1 88 ? 5.488 -15.023 -14.516 1 90.25 88 ARG A CA 1
ATOM 665 C C . ARG A 1 88 ? 4.258 -15.695 -13.914 1 90.25 88 ARG A C 1
ATOM 667 O O . ARG A 1 88 ? 4.215 -15.969 -12.719 1 90.25 88 ARG A O 1
ATOM 674 N N . VAL A 1 89 ? 3.273 -15.875 -14.805 1 89.81 89 VAL A N 1
ATOM 675 C CA . VAL A 1 89 ? 2.055 -16.5 -14.312 1 89.81 89 VAL A CA 1
ATOM 676 C C . VAL A 1 89 ? 1.938 -17.922 -14.883 1 89.81 89 VAL A C 1
ATOM 678 O O . VAL A 1 89 ? 1.994 -18.109 -16.094 1 89.81 89 VAL A O 1
ATOM 681 N N . ASP A 1 90 ? 1.802 -18.797 -13.992 1 88.12 90 ASP A N 1
ATOM 682 C CA . ASP A 1 90 ? 1.56 -20.188 -14.359 1 88.12 90 ASP A CA 1
ATOM 683 C C . ASP A 1 90 ? 0.064 -20.5 -14.414 1 88.12 90 ASP A C 1
ATOM 685 O O . ASP A 1 90 ? -0.607 -20.531 -13.383 1 88.12 90 ASP A O 1
ATOM 689 N N . GLY A 1 91 ? -0.48 -20.703 -15.617 1 85.75 91 GLY A N 1
ATOM 690 C CA . GLY A 1 91 ? -1.881 -20.984 -15.867 1 85.75 91 GLY A CA 1
ATOM 691 C C . GLY A 1 91 ? -2.262 -20.844 -17.328 1 85.75 91 GLY A C 1
ATOM 692 O O . GLY A 1 91 ? -1.47 -20.359 -18.141 1 85.75 91 GLY A O 1
ATOM 693 N N . PRO A 1 92 ? -3.465 -21.422 -17.719 1 88.06 92 PRO A N 1
ATOM 694 C CA . PRO A 1 92 ? -3.928 -21.281 -19.094 1 88.06 92 PRO A CA 1
ATOM 695 C C . PRO A 1 92 ? -3.971 -19.812 -19.547 1 88.06 92 PRO A C 1
ATOM 697 O O . PRO A 1 92 ? -4.473 -18.953 -18.812 1 88.06 92 PRO A O 1
ATOM 700 N N . PRO A 1 93 ? -3.471 -19.578 -20.688 1 86.75 93 PRO A N 1
ATOM 701 C CA . PRO A 1 93 ? -3.369 -18.203 -21.188 1 86.75 93 PRO A CA 1
ATOM 702 C C . PRO A 1 93 ? -4.707 -17.453 -21.141 1 86.75 93 PRO A C 1
ATOM 704 O O . PRO A 1 93 ? -4.746 -16.266 -20.844 1 86.75 93 PRO A O 1
ATOM 707 N N . HIS A 1 94 ? -5.855 -18.062 -21.406 1 87.56 94 HIS A N 1
ATOM 708 C CA . HIS A 1 94 ? -7.152 -17.406 -21.484 1 87.56 94 HIS A CA 1
ATOM 709 C C . HIS A 1 94 ? -7.645 -17.016 -20.094 1 87.56 94 HIS A C 1
ATOM 711 O O . HIS A 1 94 ? -8.508 -16.141 -19.953 1 87.56 94 HIS A O 1
ATOM 717 N N . ALA A 1 95 ? -7.023 -17.672 -19.047 1 91 95 ALA A N 1
ATOM 718 C CA . ALA A 1 95 ? -7.449 -17.391 -17.688 1 91 95 ALA A CA 1
ATOM 719 C C . ALA A 1 95 ? -6.586 -16.297 -17.047 1 91 95 ALA A C 1
ATOM 721 O O . ALA A 1 95 ? -6.938 -15.742 -16.016 1 91 95 ALA A O 1
ATOM 722 N N . VAL A 1 96 ? -5.461 -15.984 -17.703 1 91.62 96 VAL A N 1
ATOM 723 C CA . VAL A 1 96 ? -4.547 -14.969 -17.188 1 91.62 96 VAL A CA 1
ATOM 724 C C . VAL A 1 96 ? -5.043 -13.578 -17.594 1 91.62 96 VAL A C 1
ATOM 726 O O . VAL A 1 96 ? -4.898 -13.164 -18.734 1 91.62 96 VAL A O 1
ATOM 729 N N . ARG A 1 97 ? -5.609 -12.82 -16.609 1 91.06 97 ARG A N 1
ATOM 730 C CA . ARG A 1 97 ? -6.16 -11.484 -16.812 1 91.06 97 ARG A CA 1
ATOM 731 C C . ARG A 1 97 ? -6.168 -10.688 -15.516 1 91.06 97 ARG A C 1
ATOM 733 O O . ARG A 1 97 ? -6.148 -11.266 -14.43 1 91.06 97 ARG A O 1
ATOM 740 N N . PRO A 1 98 ? -6.293 -9.453 -15.641 1 93.5 98 PRO A N 1
ATOM 741 C CA . PRO A 1 98 ? -6.355 -8.625 -14.43 1 93.5 98 PRO A CA 1
ATOM 742 C C . PRO A 1 98 ? -7.496 -9.031 -13.5 1 93.5 98 PRO A C 1
ATOM 744 O O . PRO A 1 98 ? -8.594 -9.344 -13.961 1 93.5 98 PRO A O 1
ATOM 747 N N . GLY A 1 99 ? -7.227 -9.031 -12.195 1 93.62 99 GLY A N 1
ATOM 748 C CA . GLY A 1 99 ? -8.242 -9.312 -11.195 1 93.62 99 GLY A CA 1
ATOM 749 C C . GLY A 1 99 ? -8.227 -10.75 -10.719 1 93.62 99 GLY A C 1
ATOM 750 O O . GLY A 1 99 ? -8.844 -11.078 -9.703 1 93.62 99 GLY A O 1
ATOM 751 N N . VAL A 1 100 ? -7.488 -11.609 -11.422 1 93.19 100 VAL A N 1
ATOM 752 C CA . VAL A 1 100 ? -7.426 -13.008 -11.016 1 93.19 100 VAL A CA 1
ATOM 753 C C . VAL A 1 100 ? -6.484 -13.148 -9.82 1 93.19 100 VAL A C 1
ATOM 755 O O . VAL A 1 100 ? -5.406 -12.547 -9.797 1 93.19 100 VAL A O 1
ATOM 758 N N . ARG A 1 101 ? -6.93 -13.914 -8.867 1 94.56 101 ARG A N 1
ATOM 759 C CA . ARG A 1 101 ? -6.125 -14.18 -7.68 1 94.56 101 ARG A CA 1
ATOM 7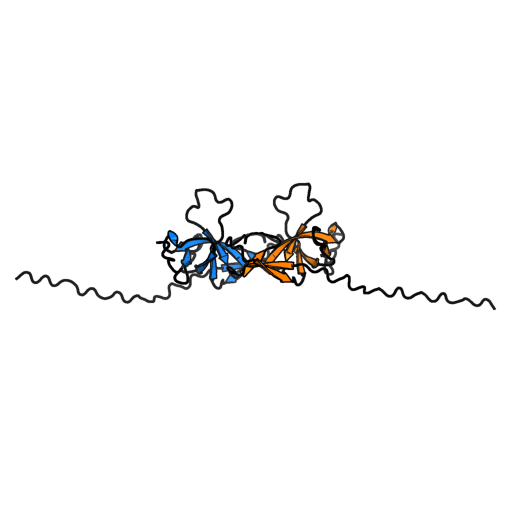60 C C . ARG A 1 101 ? -5.031 -15.195 -7.98 1 94.56 101 ARG A C 1
ATOM 762 O O . ARG A 1 101 ? -5.254 -16.156 -8.703 1 94.56 101 ARG A O 1
ATOM 769 N N . VAL A 1 102 ? -3.832 -14.891 -7.387 1 94.25 102 VAL A N 1
ATOM 770 C CA . VAL A 1 102 ? -2.678 -15.75 -7.621 1 94.25 102 VAL A CA 1
ATOM 771 C C . VAL A 1 102 ? -1.937 -15.984 -6.305 1 94.25 102 VAL A C 1
ATOM 773 O O . VAL A 1 102 ? -2.137 -15.258 -5.332 1 94.25 102 VAL A O 1
ATOM 776 N N . LYS A 1 103 ? -1.131 -17.016 -6.309 1 93.94 103 LYS A N 1
ATOM 777 C CA . LYS A 1 103 ? -0.244 -17.344 -5.195 1 93.94 103 LYS A CA 1
ATOM 778 C C . LYS A 1 103 ? 1.158 -17.688 -5.691 1 93.94 103 LYS A C 1
ATOM 780 O O . LYS A 1 103 ? 1.313 -18.359 -6.719 1 93.94 103 LYS A O 1
ATOM 785 N N . VAL A 1 104 ? 2.061 -17.297 -4.98 1 93.06 104 VAL A N 1
ATOM 786 C CA . VAL A 1 104 ? 3.447 -17.578 -5.328 1 93.06 104 VAL A CA 1
ATOM 787 C C . VAL A 1 104 ? 3.684 -19.094 -5.297 1 93.06 104 VAL A C 1
ATOM 789 O O . VAL A 1 104 ? 3.244 -19.781 -4.371 1 93.06 104 VAL A O 1
ATOM 792 N N . SER A 1 105 ? 4.082 -19.812 -6.285 1 83.75 105 SER A N 1
ATOM 793 C CA . SER A 1 105 ? 4.266 -21.25 -6.402 1 83.75 105 SER A CA 1
ATOM 794 C C . SER A 1 105 ? 5.742 -21.609 -6.566 1 83.75 105 SER A C 1
ATOM 796 O O . SER A 1 105 ? 6.117 -22.781 -6.469 1 83.75 105 SER A O 1
ATOM 798 N N . GLY A 1 106 ? 6.629 -20.797 -6.691 1 68.12 106 GLY A N 1
ATOM 799 C CA . GLY A 1 106 ? 8.008 -21.219 -6.887 1 68.12 106 GLY A CA 1
ATOM 800 C C . GLY A 1 106 ? 9.016 -20.188 -6.43 1 68.12 106 GLY A C 1
ATOM 801 O O . GLY A 1 106 ? 8.664 -19.031 -6.172 1 68.12 106 GLY A O 1
ATOM 802 N N . ALA A 1 107 ? 10.305 -20.844 -5.996 1 53.22 107 ALA A N 1
ATOM 803 C CA . ALA A 1 107 ? 11.414 -20.031 -5.523 1 53.22 107 ALA A CA 1
ATOM 804 C C . ALA A 1 107 ? 11.734 -18.922 -6.516 1 53.22 107 ALA A C 1
ATOM 806 O O . ALA A 1 107 ? 11.867 -19.156 -7.715 1 53.22 107 ALA A O 1
ATOM 807 N N . ALA A 1 108 ? 11.195 -17.844 -6.215 1 52.78 108 ALA A N 1
ATOM 808 C CA . ALA A 1 108 ? 11.891 -16.781 -6.938 1 52.78 108 ALA A CA 1
ATOM 809 C C . ALA A 1 108 ? 13.391 -16.844 -6.676 1 52.78 108 ALA A C 1
ATOM 811 O O . ALA A 1 108 ? 13.836 -16.781 -5.527 1 52.78 108 ALA A O 1
ATOM 812 N N . ALA A 1 109 ? 14.016 -17.781 -7.242 1 46.91 109 ALA A N 1
ATOM 813 C CA . ALA A 1 109 ? 15.461 -17.688 -7.012 1 46.91 109 ALA A CA 1
ATOM 814 C C . ALA A 1 109 ? 15.953 -16.25 -7.199 1 46.91 109 ALA A C 1
ATOM 816 O O . ALA A 1 109 ? 15.336 -15.469 -7.918 1 46.91 109 ALA A O 1
ATOM 817 N N . SER A 1 110 ? 17.016 -15.938 -6.504 1 49.03 110 SER A N 1
ATOM 818 C CA . SER A 1 110 ? 17.734 -14.68 -6.66 1 49.03 110 SER A CA 1
ATOM 819 C C . SER A 1 110 ? 17.922 -14.336 -8.133 1 49.03 110 SER A C 1
ATOM 821 O O . SER A 1 110 ? 18.391 -15.164 -8.914 1 49.03 110 SER A O 1
ATOM 823 N N . GLY A 1 111 ? 17.547 -13.273 -8.609 1 52.91 111 GLY A N 1
ATOM 824 C CA . GLY A 1 111 ? 17.672 -12.82 -9.984 1 52.91 111 GLY A CA 1
ATOM 825 C C . GLY A 1 111 ? 16.484 -13.195 -10.859 1 52.91 111 GLY A C 1
ATOM 8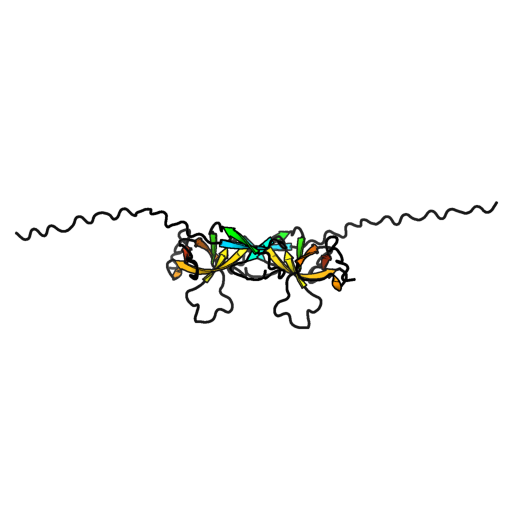26 O O . GLY 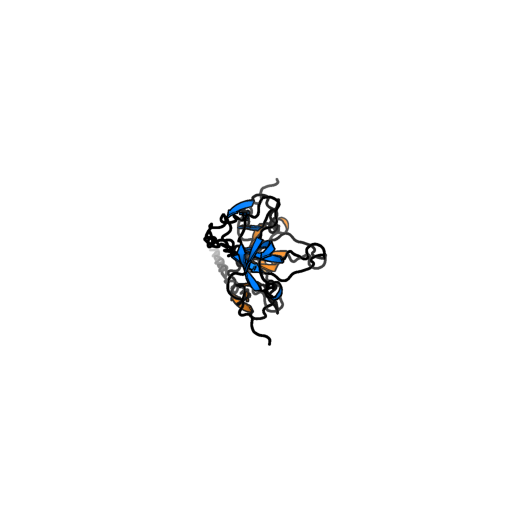A 1 111 ? 16.312 -12.648 -11.945 1 52.91 111 GLY A O 1
ATOM 827 N N . ARG A 1 112 ? 15.805 -14.266 -10.297 1 60.97 112 ARG A N 1
ATOM 828 C CA . ARG A 1 112 ? 14.734 -14.672 -11.211 1 60.97 112 ARG A CA 1
ATOM 829 C C . ARG A 1 112 ? 13.406 -14.031 -10.82 1 60.97 112 ARG A C 1
ATOM 831 O O . ARG A 1 112 ? 13.164 -13.758 -9.641 1 60.97 112 ARG A O 1
ATOM 838 N N . ARG A 1 113 ? 12.727 -13.672 -11.773 1 78.75 113 ARG A N 1
ATOM 839 C CA . ARG A 1 113 ? 11.375 -13.156 -11.586 1 78.75 113 ARG A CA 1
ATOM 840 C C . ARG A 1 113 ? 10.484 -14.195 -10.914 1 78.75 113 ARG A C 1
ATOM 842 O O . ARG A 1 113 ? 10.531 -15.375 -11.258 1 78.75 113 ARG A O 1
ATOM 849 N N . PRO A 1 114 ? 9.789 -13.883 -9.875 1 88.56 114 PRO A N 1
ATOM 850 C CA . PRO A 1 114 ? 8.891 -14.812 -9.195 1 88.56 114 PRO A CA 1
ATOM 851 C C . PRO A 1 114 ? 7.832 -15.398 -10.133 1 88.56 114 PRO A C 1
ATOM 853 O O . PRO A 1 114 ? 7.449 -14.766 -11.117 1 88.56 114 PRO A O 1
ATOM 856 N N . VAL A 1 115 ? 7.496 -16.594 -9.789 1 90.75 115 VAL A N 1
ATOM 857 C CA . VAL A 1 115 ? 6.41 -17.266 -10.492 1 90.75 115 VAL A CA 1
ATOM 858 C C . VAL A 1 115 ? 5.191 -17.375 -9.586 1 90.75 115 VAL A C 1
ATOM 860 O O . VAL A 1 115 ? 5.316 -17.703 -8.406 1 90.75 115 VAL A O 1
ATOM 863 N N . VAL A 1 116 ? 4.012 -17.094 -10.141 1 92.94 116 VAL A N 1
ATOM 864 C CA . VAL A 1 116 ? 2.756 -17.234 -9.414 1 92.94 116 VAL A CA 1
ATOM 865 C C . VAL A 1 116 ? 1.826 -18.188 -10.164 1 92.94 116 VAL A C 1
ATOM 867 O O . VAL A 1 116 ? 1.892 -18.281 -11.391 1 92.94 116 VAL A O 1
ATOM 870 N N . ARG A 1 117 ? 0.937 -18.781 -9.438 1 92.56 117 ARG A N 1
ATOM 871 C CA . ARG A 1 117 ? -0.069 -19.672 -10.008 1 92.56 117 ARG A CA 1
ATOM 872 C C . ARG A 1 117 ? -1.477 -19.156 -9.742 1 92.56 117 ARG A C 1
ATOM 874 O O . ARG A 1 117 ? -1.731 -18.547 -8.695 1 92.56 117 ARG A O 1
ATOM 881 N N . LEU A 1 118 ? -2.408 -19.391 -10.633 1 93 118 LEU A N 1
ATOM 882 C CA . LEU A 1 118 ? -3.807 -19.031 -10.445 1 93 118 LEU A CA 1
ATOM 883 C C . LEU A 1 118 ? -4.426 -19.797 -9.289 1 93 118 LEU A C 1
ATOM 885 O O . LEU A 1 118 ? -4.156 -21 -9.117 1 93 118 LEU A O 1
ATOM 889 N N . CYS A 1 119 ? -4.895 -19.203 -8.344 1 88.06 119 CYS A N 1
ATOM 890 C CA . CYS A 1 119 ? -5.551 -19.906 -7.246 1 88.06 119 CYS A CA 1
ATOM 891 C C . CYS A 1 119 ? -6.801 -20.625 -7.734 1 88.06 119 CYS A C 1
ATOM 893 O O . CYS A 1 119 ? -6.988 -21.812 -7.441 1 88.06 119 CYS A O 1
ATOM 895 N N . GLU A 1 120 ? -8.047 -20.328 -7.41 1 67.25 120 GLU A N 1
ATOM 896 C CA . GLU A 1 120 ? -9.242 -21.094 -7.73 1 67.25 120 GLU A CA 1
ATOM 897 C C . GLU A 1 120 ? -9.602 -20.969 -9.211 1 67.25 120 GLU A C 1
ATOM 899 O O . GLU A 1 120 ? -9.18 -20.031 -9.875 1 67.25 120 GLU A O 1
ATOM 904 N N . GLU A 1 121 ? -10.375 -22.047 -9.68 1 54.06 121 GLU A N 1
ATOM 905 C CA . GLU A 1 121 ? -10.992 -22.422 -10.953 1 54.06 121 GLU A CA 1
ATOM 906 C C . GLU A 1 121 ? -11.734 -21.25 -11.57 1 54.06 121 GLU A C 1
ATOM 908 O O . GLU A 1 121 ? -12.664 -20.703 -10.969 1 54.06 121 GLU A O 1
ATOM 913 N N . VAL A 1 122 ? -11 -20.156 -11.977 1 48.94 122 VAL A N 1
ATOM 914 C CA . VAL A 1 122 ? -11.82 -19.281 -12.805 1 48.94 122 VAL A CA 1
ATOM 915 C C . VAL A 1 122 ? -12.922 -20.094 -13.484 1 48.94 122 VAL A C 1
ATOM 917 O O . VAL A 1 122 ? -12.648 -21.109 -14.109 1 48.94 122 VAL A O 1
ATOM 920 N N . PRO A 1 123 ? -14.102 -20 -12.93 1 44.69 123 PRO A N 1
ATOM 921 C CA . PRO A 1 123 ? -15.055 -20.719 -13.781 1 44.69 123 PRO A CA 1
ATOM 922 C C . PRO A 1 123 ? -14.875 -20.422 -15.266 1 44.69 123 PRO A C 1
ATOM 924 O O . PRO A 1 123 ? -14.555 -19.281 -15.625 1 44.69 123 PRO A O 1
ATOM 927 N N . LEU A 1 124 ? -14.141 -21.281 -15.984 1 40.28 124 LEU A N 1
ATOM 928 C CA . LEU A 1 124 ? -14.273 -21.156 -17.422 1 40.28 124 LEU A CA 1
ATOM 929 C C . LEU A 1 124 ? -15.656 -20.625 -17.797 1 40.28 124 LEU A C 1
ATOM 931 O O . LEU A 1 124 ? -16.656 -21.328 -17.641 1 40.28 124 LEU A O 1
ATOM 935 N N . ASP A 1 125 ? -16.078 -19.484 -17.312 1 38.62 125 ASP A N 1
ATOM 936 C CA . ASP A 1 125 ? -17.344 -19.219 -17.969 1 38.62 125 ASP A CA 1
ATOM 937 C C . ASP A 1 125 ? -17.312 -19.609 -19.453 1 38.62 125 ASP A C 1
ATOM 939 O O . ASP A 1 125 ? -16.281 -19.406 -20.125 1 38.62 125 ASP A O 1
ATOM 943 N N . GLY A 1 126 ? -17.906 -20.766 -19.812 1 32.75 126 GLY A N 1
ATOM 944 C CA . GLY A 1 126 ? -18.375 -21.109 -21.141 1 32.75 126 GLY A CA 1
ATOM 945 C C . GLY A 1 126 ? -18.797 -19.906 -21.969 1 32.75 126 GLY A C 1
ATOM 946 O O . GLY A 1 126 ? -19.859 -19.328 -21.734 1 32.75 126 GLY A O 1
ATOM 947 N N . TRP A 1 127 ? -18.109 -18.812 -22.047 1 28.2 127 TRP A N 1
ATOM 948 C CA . TRP A 1 127 ? -18.594 -18.047 -23.188 1 28.2 127 TRP A CA 1
ATOM 949 C C . TRP A 1 127 ? -18.812 -18.953 -24.406 1 28.2 127 TRP A C 1
ATOM 951 O O . TRP A 1 127 ? -18.875 -18.484 -25.531 1 28.2 127 TRP A O 1
ATOM 961 N N . TYR A 1 128 ? -19.125 -20.281 -24.25 1 24.17 128 TYR A N 1
ATOM 962 C CA . TYR A 1 128 ? -19.828 -20.562 -25.5 1 24.17 128 TYR A CA 1
ATOM 963 C C . TYR A 1 128 ? -21.141 -19.781 -25.562 1 24.17 128 TYR A C 1
ATOM 965 O O . TYR A 1 128 ? -21.766 -19.516 -24.547 1 24.17 128 TYR A O 1
ATOM 973 N N . MET B 1 1 ? -9.352 57.094 44.062 1 33.78 1 MET B N 1
ATOM 974 C CA . MET B 1 1 ? -9.586 55.656 44.031 1 33.78 1 MET B CA 1
ATOM 975 C C . MET B 1 1 ? -9.859 55.156 42.625 1 33.78 1 MET B C 1
ATOM 977 O O . MET B 1 1 ? -10.938 55.406 42.094 1 33.78 1 MET B O 1
ATOM 981 N N . PHE B 1 2 ? -8.781 55.219 41.75 1 43.75 2 PHE B N 1
ATOM 982 C CA . PHE B 1 2 ? -8.68 54.781 40.375 1 43.75 2 PHE B CA 1
ATOM 983 C C . PHE B 1 2 ? -8.953 53.281 40.25 1 43.75 2 PHE B C 1
ATOM 985 O O . PHE B 1 2 ? -8.258 52.469 40.875 1 43.75 2 PHE B O 1
ATOM 992 N N . HIS B 1 3 ? -10.258 52.938 40.25 1 42.56 3 HIS B N 1
ATOM 993 C CA . HIS B 1 3 ? -10.695 51.562 39.969 1 42.56 3 HIS B CA 1
ATOM 994 C C . HIS B 1 3 ? -10.109 51.062 38.656 1 42.56 3 HIS B C 1
ATOM 996 O O . HIS B 1 3 ? -10.312 51.656 37.594 1 42.56 3 HIS B O 1
ATOM 1002 N N . THR B 1 4 ? -8.922 50.5 38.75 1 46.59 4 THR B N 1
ATOM 1003 C CA . THR B 1 4 ? -8.297 49.75 37.656 1 46.59 4 THR B CA 1
ATOM 1004 C C . THR B 1 4 ? -9.203 48.594 37.188 1 46.59 4 THR B C 1
ATOM 1006 O O . THR B 1 4 ? -9.461 47.656 37.938 1 46.59 4 THR B O 1
ATOM 1009 N N . GLY B 1 5 ? -10.336 49.031 36.531 1 38.81 5 GLY B N 1
ATOM 1010 C CA . GLY B 1 5 ? -11.156 47.969 35.969 1 38.81 5 GLY B CA 1
ATOM 1011 C C . GLY B 1 5 ? -10.352 46.938 35.25 1 38.81 5 GLY B C 1
ATOM 1012 O O . GLY B 1 5 ? -9.516 47.25 34.406 1 38.81 5 GLY B O 1
ATOM 1013 N N . LEU B 1 6 ? -10.07 45.875 35.969 1 40.69 6 LEU B N 1
ATOM 1014 C CA . LEU B 1 6 ? -9.484 44.656 35.438 1 40.69 6 LEU B CA 1
ATOM 1015 C C . LEU B 1 6 ? -10.195 44.219 34.156 1 40.69 6 LEU B C 1
ATOM 1017 O O . LEU B 1 6 ? -11.398 43.938 34.188 1 40.69 6 LEU B O 1
ATOM 1021 N N . ARG B 1 7 ? -9.695 44.75 33.031 1 40.66 7 ARG B N 1
ATOM 1022 C CA . ARG B 1 7 ? -10.148 44.188 31.75 1 40.66 7 ARG B CA 1
ATOM 1023 C C . ARG B 1 7 ? -10.109 42.688 31.766 1 40.66 7 ARG B C 1
ATOM 1025 O O . ARG B 1 7 ? -9.07 42.094 32.062 1 40.66 7 ARG B O 1
ATOM 1032 N N . SER B 1 8 ? -11.18 42.156 32.281 1 40.62 8 SER B N 1
ATOM 1033 C CA . SER B 1 8 ? -11.359 40.688 32.156 1 40.62 8 SER B CA 1
ATOM 1034 C C . SER B 1 8 ? -10.922 40.219 30.781 1 40.62 8 SER B C 1
ATOM 1036 O O . SER B 1 8 ? -11.375 40.719 29.75 1 40.62 8 SER B O 1
ATOM 1038 N N . GLY B 1 9 ? -9.664 39.812 30.641 1 36.94 9 GLY B N 1
ATOM 1039 C CA . GLY B 1 9 ? -9.141 39.094 29.484 1 36.94 9 GLY B CA 1
ATOM 1040 C C . GLY B 1 9 ? -10.102 38.031 28.953 1 36.94 9 GLY B C 1
ATOM 1041 O O . GLY B 1 9 ? -10.594 37.188 29.703 1 36.94 9 GLY B O 1
ATOM 1042 N N . THR B 1 10 ? -11.031 38.531 28.109 1 41.69 10 THR B N 1
ATOM 1043 C CA . THR B 1 10 ? -11.883 37.594 27.391 1 41.69 10 THR B CA 1
ATOM 1044 C C . THR B 1 10 ? -11.086 36.344 26.984 1 41.69 10 THR B C 1
ATOM 1046 O O . THR B 1 10 ? -9.977 36.469 26.453 1 41.69 10 THR B O 1
ATOM 1049 N N . ALA B 1 11 ? -11.125 35.344 27.812 1 38.97 11 ALA B N 1
ATOM 1050 C CA . ALA B 1 11 ? -10.664 34 27.453 1 38.97 11 ALA B CA 1
ATOM 1051 C C . ALA B 1 11 ? -11.055 33.656 26.031 1 38.97 11 ALA B C 1
ATOM 1053 O O . ALA B 1 11 ? -12.234 33.656 25.688 1 38.97 11 ALA B O 1
ATOM 1054 N N . VAL B 1 12 ? -10.258 34.125 25.062 1 40.31 12 VAL B N 1
ATOM 1055 C CA . VAL B 1 12 ? -10.422 33.5 23.75 1 40.31 12 VAL B CA 1
ATOM 1056 C C . VAL B 1 12 ? -10.664 32 23.891 1 40.31 12 VAL B C 1
ATOM 1058 O O . VAL B 1 12 ? -9.828 31.297 24.453 1 40.31 12 VAL B O 1
ATOM 1061 N N . GLN B 1 13 ? -11.789 31.641 24.328 1 38.75 13 GLN B N 1
ATOM 1062 C CA . GLN B 1 13 ? -12.047 30.219 24.172 1 38.75 13 GLN B CA 1
ATOM 1063 C C . GLN B 1 13 ? -11.414 29.672 22.891 1 38.75 13 GLN B C 1
ATOM 1065 O O . GLN B 1 13 ? -11.648 30.219 21.812 1 38.75 13 GLN B O 1
ATOM 1070 N N . ALA B 1 14 ? -10.172 29.297 23.047 1 41.19 14 ALA B N 1
ATOM 1071 C CA . ALA B 1 14 ? -9.695 28.469 21.953 1 41.19 14 ALA B CA 1
ATOM 1072 C C . ALA B 1 14 ? -10.828 27.625 21.375 1 41.19 14 ALA B C 1
ATOM 1074 O O . ALA B 1 14 ? -11.414 26.797 22.078 1 41.19 14 ALA B O 1
ATOM 1075 N N . ALA B 1 15 ? -11.68 28.328 20.703 1 38.62 15 ALA B N 1
ATOM 1076 C CA . ALA B 1 15 ? -12.648 27.516 19.984 1 38.62 15 ALA B CA 1
ATOM 1077 C C . ALA B 1 15 ? -12.016 26.219 19.484 1 38.62 15 ALA B C 1
ATOM 1079 O O . ALA B 1 15 ? -11.133 26.266 18.625 1 38.62 15 ALA B O 1
ATOM 1080 N N . ASP B 1 16 ? -11.688 25.391 20.391 1 40.19 16 ASP B N 1
ATOM 1081 C CA . ASP B 1 16 ? -11.492 24.047 19.859 1 40.19 16 ASP B CA 1
ATOM 1082 C C . ASP B 1 16 ? -12.469 23.75 18.734 1 40.19 16 ASP B C 1
ATOM 1084 O O . ASP B 1 16 ? -13.555 23.219 18.953 1 40.19 16 ASP B O 1
ATOM 1088 N N . GLU B 1 17 ? -12.914 24.797 18.125 1 39.47 17 GLU B N 1
ATOM 1089 C CA . GLU B 1 17 ? -13.734 24.484 16.953 1 39.47 17 GLU B CA 1
ATOM 1090 C C . GLU B 1 17 ? -13.188 23.266 16.203 1 39.47 17 GLU B C 1
ATOM 1092 O O . GLU B 1 17 ? -12.078 23.312 15.68 1 39.47 17 GLU B O 1
ATOM 1097 N N . SER B 1 18 ? -13.367 22.156 16.781 1 40.28 18 SER B N 1
ATOM 1098 C CA . SER B 1 18 ? -13.148 20.938 15.992 1 40.28 18 SER B CA 1
ATOM 1099 C C . SER B 1 18 ? -13.336 21.203 14.508 1 40.28 18 SER B C 1
ATOM 1101 O O . SER B 1 18 ? -14.43 21.578 14.062 1 40.28 18 SER B O 1
ATOM 1103 N N . ALA B 1 19 ? -12.523 21.938 13.961 1 43.97 19 ALA B N 1
ATOM 1104 C CA . ALA B 1 19 ? -12.57 22.047 12.5 1 43.97 19 ALA B CA 1
ATOM 1105 C C . ALA B 1 19 ? -13.406 20.922 11.898 1 43.97 19 ALA B C 1
ATOM 1107 O O . ALA B 1 19 ? -13.344 19.781 12.352 1 43.97 19 ALA B O 1
ATOM 1108 N N . PRO B 1 20 ? -14.625 21.125 11.492 1 46.53 20 PRO B N 1
ATOM 1109 C CA . PRO B 1 20 ? -15.375 20.016 10.891 1 46.53 20 PRO B CA 1
ATOM 1110 C C . PRO B 1 20 ? -14.469 18.938 10.312 1 46.53 20 PRO B C 1
ATOM 1112 O O . PRO B 1 20 ? -13.438 19.25 9.703 1 46.53 20 PRO B O 1
ATOM 1115 N N . ASP B 1 21 ? -14.312 17.891 11.117 1 51.22 21 ASP B N 1
ATOM 1116 C CA . ASP B 1 21 ? -13.531 16.703 10.758 1 51.22 21 ASP B CA 1
ATOM 1117 C C . ASP B 1 21 ? -13.547 16.484 9.25 1 51.22 21 ASP B C 1
ATOM 1119 O O . ASP B 1 21 ? -14.609 16.359 8.648 1 51.22 21 ASP B O 1
ATOM 1123 N N . SER B 1 22 ? -12.781 17.172 8.508 1 67 22 SER B N 1
ATOM 1124 C CA . SER B 1 22 ? -12.617 17.062 7.059 1 67 22 SER B CA 1
ATOM 1125 C C . SER B 1 22 ? -12.586 15.602 6.617 1 67 22 SER B C 1
ATOM 1127 O O . SER B 1 22 ? -11.742 14.828 7.074 1 67 22 SER B O 1
ATOM 1129 N N . GLU B 1 23 ? -13.836 15.188 6.27 1 84.06 23 GLU B N 1
ATOM 1130 C CA . GLU B 1 23 ? -14.047 13.82 5.785 1 84.06 23 GLU B CA 1
ATOM 1131 C C . GLU B 1 23 ? -13.391 13.609 4.422 1 84.06 23 GLU B C 1
ATOM 1133 O O . GLU B 1 23 ? -13.5 14.469 3.539 1 84.06 23 GLU B O 1
ATOM 1138 N N . LEU B 1 24 ? -12.594 12.719 4.441 1 91.19 24 LEU B N 1
ATOM 1139 C CA . LEU B 1 24 ? -12.031 12.266 3.172 1 91.19 24 LEU B CA 1
ATOM 1140 C C . LEU B 1 24 ? -12.492 10.844 2.85 1 91.19 24 LEU B C 1
ATOM 1142 O O . LEU B 1 24 ? -12.172 9.906 3.572 1 91.19 24 LEU B O 1
ATOM 1146 N N . TYR B 1 25 ? -13.305 10.797 1.764 1 93.81 25 TYR B N 1
ATOM 1147 C CA . TYR B 1 25 ? -13.734 9.477 1.309 1 93.81 25 TYR B CA 1
ATOM 1148 C C . TYR B 1 25 ? -12.82 8.953 0.206 1 93.81 25 TYR B C 1
ATOM 1150 O O . TYR B 1 25 ? -12.391 9.719 -0.663 1 93.81 25 TYR B O 1
ATOM 1158 N N . PHE B 1 26 ? -12.531 7.738 0.352 1 95.81 26 PHE B N 1
ATOM 1159 C CA . PHE B 1 26 ? -11.844 7.012 -0.707 1 95.81 26 PHE B CA 1
ATOM 1160 C C . PHE B 1 26 ? -12.656 5.809 -1.16 1 95.81 26 PHE B C 1
ATOM 1162 O O . PHE B 1 26 ? -13.797 5.629 -0.74 1 95.81 26 PHE B O 1
ATOM 1169 N N . GLN B 1 27 ? -12.062 5.027 -2.129 1 98.25 27 GLN B N 1
ATOM 1170 C CA . GLN B 1 27 ? -12.789 3.887 -2.668 1 98.25 27 GLN B CA 1
ATOM 1171 C C . GLN B 1 27 ? -12.016 2.586 -2.457 1 98.25 27 GLN B C 1
ATOM 1173 O O . GLN B 1 27 ? -10.797 2.553 -2.607 1 98.25 27 GLN B O 1
ATOM 1178 N N . ARG B 1 28 ? -12.688 1.591 -2.061 1 98.19 28 ARG B N 1
ATOM 1179 C CA . ARG B 1 28 ? -12.156 0.232 -2.014 1 98.19 28 ARG B CA 1
ATOM 1180 C C . ARG B 1 28 ? -12.844 -0.659 -3.045 1 98.19 28 ARG B C 1
ATOM 1182 O O . ARG B 1 28 ? -14.07 -0.727 -3.1 1 98.19 28 ARG B O 1
ATOM 1189 N N . CYS B 1 29 ? -12.039 -1.308 -3.814 1 98.19 29 CYS B N 1
ATOM 1190 C CA . CYS B 1 29 ? -12.57 -2.234 -4.809 1 98.19 29 CYS B CA 1
ATOM 1191 C C . CYS B 1 29 ? -13.133 -3.482 -4.141 1 98.19 29 CYS B C 1
ATOM 1193 O O . CYS B 1 29 ? -12.469 -4.109 -3.32 1 98.19 29 CYS B O 1
ATOM 1195 N N . ARG B 1 30 ? -14.328 -3.875 -4.516 1 96.88 30 ARG B N 1
ATOM 1196 C CA . ARG B 1 30 ? -14.961 -5.035 -3.898 1 96.88 30 ARG B CA 1
ATOM 1197 C C . ARG B 1 30 ? -14.453 -6.332 -4.52 1 96.88 30 ARG B C 1
ATOM 1199 O O . ARG B 1 30 ? -14.648 -7.41 -3.961 1 96.88 30 ARG B O 1
ATOM 1206 N N . TRP B 1 31 ? -13.719 -6.227 -5.645 1 93 31 TRP B N 1
ATOM 1207 C CA . TRP B 1 31 ? -13.195 -7.418 -6.309 1 93 31 TRP B CA 1
ATOM 1208 C C . TRP B 1 31 ? -11.789 -7.746 -5.809 1 93 31 TRP B C 1
ATOM 1210 O O . TRP B 1 31 ? -11.547 -8.852 -5.32 1 93 31 TRP B O 1
ATOM 1220 N N . CYS B 1 32 ? -10.859 -6.754 -5.855 1 94.12 32 CYS B N 1
ATOM 1221 C CA . CYS B 1 32 ? -9.477 -7.055 -5.5 1 94.12 32 CYS B CA 1
ATOM 1222 C C . CYS B 1 32 ? -9.109 -6.43 -4.16 1 94.12 32 CYS B C 1
ATOM 1224 O O . CYS B 1 32 ? -8.023 -6.668 -3.637 1 94.12 32 CYS B O 1
ATOM 1226 N N . HIS B 1 33 ? -9.93 -5.605 -3.596 1 94.81 33 HIS B N 1
ATOM 1227 C CA . HIS B 1 33 ? -9.852 -5.062 -2.246 1 94.81 33 HIS B CA 1
ATOM 1228 C C . HIS B 1 33 ? -8.789 -3.971 -2.152 1 94.81 33 HIS B C 1
ATOM 1230 O O . HIS B 1 33 ? -8.477 -3.5 -1.058 1 94.81 33 HIS B O 1
ATOM 1236 N N . THR B 1 34 ? -8.25 -3.521 -3.379 1 95.94 34 THR B N 1
ATOM 1237 C CA . THR B 1 34 ? -7.324 -2.395 -3.355 1 95.94 34 THR B CA 1
ATOM 1238 C C . THR B 1 34 ? -8.078 -1.077 -3.197 1 95.94 34 THR B C 1
ATOM 1240 O O . THR B 1 34 ? -9.305 -1.041 -3.309 1 95.94 34 THR B O 1
ATOM 1243 N N . THR B 1 35 ? -7.293 -0.11 -2.773 1 97.62 35 THR B N 1
ATOM 1244 C CA . THR B 1 35 ? -7.895 1.195 -2.527 1 97.62 35 THR B CA 1
ATOM 1245 C C . THR B 1 35 ? -7.488 2.193 -3.607 1 97.62 35 THR B C 1
ATOM 1247 O O . THR B 1 35 ? -6.422 2.059 -4.211 1 97.62 35 THR B O 1
ATOM 1250 N N . THR B 1 36 ? -8.375 3.131 -3.9 1 97.19 36 THR B N 1
ATOM 1251 C CA . THR B 1 36 ? -8.125 4.203 -4.859 1 97.19 36 THR B CA 1
ATOM 1252 C C . THR B 1 36 ? -8.914 5.457 -4.488 1 97.19 36 THR B C 1
ATOM 1254 O O . THR B 1 36 ? -9.633 5.469 -3.488 1 97.19 36 THR B O 1
ATOM 1257 N N . PHE B 1 37 ? -8.688 6.492 -5.207 1 95.94 37 PHE B N 1
ATOM 1258 C CA . PHE B 1 37 ? -9.289 7.789 -4.914 1 95.94 37 PHE B CA 1
ATOM 1259 C C . PHE B 1 37 ? -9.867 8.414 -6.18 1 95.94 37 PHE B C 1
ATOM 1261 O O . PHE B 1 37 ? -9.125 8.773 -7.094 1 95.94 37 PHE B O 1
ATOM 1268 N N . GLN B 1 38 ? -11.219 8.539 -6.176 1 94.75 38 GLN B N 1
ATOM 1269 C CA . GLN B 1 38 ? -11.961 9.25 -7.203 1 94.75 38 GLN B CA 1
ATOM 1270 C C . GLN B 1 38 ? -11.672 8.688 -8.586 1 94.75 38 GLN B C 1
ATOM 1272 O O . GLN B 1 38 ? -11.32 9.43 -9.508 1 94.75 38 GLN B O 1
ATOM 1277 N N . ARG B 1 39 ? -11.789 7.402 -8.75 1 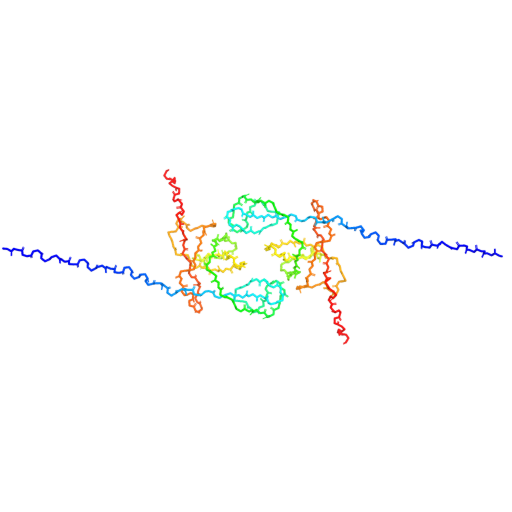96.38 39 ARG B N 1
ATOM 1278 C CA . ARG B 1 39 ? -11.68 6.734 -10.039 1 96.38 39 ARG B CA 1
ATOM 1279 C C . ARG B 1 39 ? -13.008 6.098 -10.445 1 96.38 39 ARG B C 1
ATOM 1281 O O . ARG B 1 39 ? -13.844 5.801 -9.586 1 96.38 39 ARG B O 1
ATOM 1288 N N . LEU B 1 40 ? -13.148 5.969 -11.742 1 97.5 40 LEU B N 1
ATOM 1289 C CA . LEU B 1 40 ? -14.305 5.254 -12.258 1 97.5 40 LEU B CA 1
ATOM 1290 C C . LEU B 1 40 ? -14.047 3.752 -12.297 1 97.5 40 LEU B C 1
ATOM 1292 O O . LEU B 1 40 ? -14.938 2.951 -12.016 1 97.5 40 LEU B O 1
ATOM 1296 N N . LEU B 1 41 ? -12.828 3.445 -12.562 1 97.62 41 LEU B N 1
ATOM 1297 C CA . LEU B 1 41 ? -12.391 2.057 -12.633 1 97.62 41 LEU B CA 1
ATOM 1298 C C . LEU B 1 41 ? -11.234 1.806 -11.664 1 97.62 41 LEU B C 1
ATOM 1300 O O . LEU B 1 41 ? -10.406 2.689 -11.438 1 97.62 41 LEU B O 1
ATOM 1304 N N . CYS B 1 42 ? -11.227 0.59 -11.148 1 97.75 42 CYS B N 1
ATOM 1305 C CA . CYS B 1 42 ? -10.102 0.175 -10.32 1 97.75 42 CYS B CA 1
ATOM 1306 C C . CYS B 1 42 ? -8.805 0.162 -11.117 1 97.75 42 CYS B C 1
ATOM 1308 O O . CYS B 1 42 ? -8.719 -0.502 -12.156 1 97.75 42 CYS B O 1
ATOM 1310 N N . PRO B 1 43 ? -7.832 0.78 -10.547 1 96.06 43 PRO B N 1
ATOM 1311 C CA . PRO B 1 43 ? -6.574 0.794 -11.297 1 96.06 43 PRO B CA 1
ATOM 1312 C C . PRO B 1 43 ? -5.852 -0.55 -11.266 1 96.06 43 PRO B C 1
ATOM 1314 O O . PRO B 1 43 ? -4.902 -0.765 -12.023 1 96.06 43 PRO B O 1
ATOM 1317 N N . THR B 1 44 ? -6.219 -1.397 -10.406 1 95.56 44 THR B N 1
ATOM 1318 C CA . THR B 1 44 ? -5.551 -2.686 -10.258 1 95.56 44 THR B CA 1
ATOM 1319 C C . THR B 1 44 ? -6.219 -3.748 -11.117 1 95.56 44 THR B C 1
ATOM 1321 O O . THR B 1 44 ? -5.559 -4.418 -11.914 1 95.56 44 THR B O 1
ATOM 1324 N N . CYS B 1 45 ? -7.535 -3.83 -11.07 1 95.88 45 CYS B N 1
ATOM 1325 C CA . CYS B 1 45 ? -8.164 -4.973 -11.727 1 95.88 45 CYS B CA 1
ATOM 1326 C C . CYS B 1 45 ? -9.133 -4.516 -12.812 1 95.88 45 CYS B C 1
ATOM 1328 O O . CYS B 1 45 ? -9.633 -5.332 -13.594 1 95.88 45 CYS B O 1
ATOM 1330 N N . GLY B 1 46 ? -9.453 -3.25 -12.805 1 95.56 46 GLY B N 1
ATOM 1331 C CA . GLY B 1 46 ? -10.312 -2.738 -13.859 1 95.56 46 GLY B CA 1
ATOM 1332 C C . GLY B 1 46 ? -11.789 -2.797 -13.508 1 95.56 46 GLY B C 1
ATOM 1333 O O . GLY B 1 46 ? -12.641 -2.348 -14.281 1 95.56 46 GLY B O 1
ATOM 1334 N N . SER B 1 47 ? -12.18 -3.301 -12.359 1 95.62 47 SER B N 1
ATOM 1335 C CA . SER B 1 47 ? -13.57 -3.398 -11.938 1 95.62 47 SER B CA 1
ATOM 1336 C C . SER B 1 47 ? -14.18 -2.018 -11.711 1 95.62 47 SER B C 1
ATOM 1338 O O . SER B 1 47 ? -13.469 -1.072 -11.359 1 95.62 47 SER B O 1
ATOM 1340 N N . THR B 1 48 ? -15.453 -1.896 -11.891 1 96.88 48 THR B N 1
ATOM 1341 C CA . THR B 1 48 ? -16.172 -0.661 -11.602 1 96.88 48 THR B CA 1
ATOM 1342 C C . THR B 1 48 ? -16.75 -0.685 -10.188 1 96.88 48 THR B C 1
ATOM 1344 O O . THR B 1 48 ? -17.328 0.304 -9.727 1 96.88 48 THR B O 1
ATOM 1347 N N . ASP B 1 49 ? -16.672 -1.795 -9.555 1 97.62 49 ASP B N 1
ATOM 1348 C CA . ASP B 1 49 ? -17.266 -1.948 -8.227 1 97.62 49 ASP B CA 1
ATOM 1349 C C . ASP B 1 49 ? -16.359 -1.335 -7.156 1 97.62 49 ASP B C 1
ATOM 1351 O O . ASP B 1 49 ? -15.641 -2.051 -6.457 1 97.62 49 ASP B O 1
ATOM 1355 N N . LEU B 1 50 ? -16.453 -0.035 -6.988 1 98.31 50 LEU B N 1
ATOM 1356 C CA . LEU B 1 50 ? -15.688 0.764 -6.039 1 98.31 50 LEU B CA 1
ATOM 1357 C C . LEU B 1 50 ? -16.594 1.326 -4.949 1 98.31 50 LEU B C 1
ATOM 1359 O O . LEU B 1 50 ? -17.391 2.225 -5.203 1 98.31 50 LEU B O 1
ATOM 1363 N N . ALA B 1 51 ? -16.422 0.821 -3.65 1 98.56 51 ALA B N 1
ATOM 1364 C CA . ALA B 1 51 ? -17.266 1.231 -2.525 1 98.56 51 ALA B CA 1
ATOM 1365 C C . ALA B 1 51 ? -16.625 2.383 -1.756 1 98.56 51 ALA B C 1
ATOM 1367 O O . ALA B 1 51 ? -15.445 2.328 -1.416 1 98.56 51 ALA B O 1
ATOM 1368 N N . PRO B 1 52 ? -17.359 3.436 -1.539 1 97.38 52 PRO B N 1
ATOM 1369 C CA . PRO B 1 52 ? -16.812 4.527 -0.728 1 97.38 52 PRO B CA 1
ATOM 1370 C C . PRO B 1 52 ? -16.547 4.113 0.718 1 97.38 52 PRO B C 1
ATOM 1372 O O . PRO B 1 52 ? -17.328 3.355 1.3 1 97.38 52 PRO B O 1
ATOM 1375 N N . GLU B 1 53 ? -15.453 4.551 1.29 1 97.38 53 GLU B N 1
ATOM 1376 C CA . GLU B 1 53 ? -15.062 4.348 2.682 1 97.38 53 GLU B CA 1
ATOM 1377 C C . GLU B 1 53 ? -14.469 5.621 3.277 1 97.38 53 GLU B C 1
ATOM 1379 O O . GLU B 1 53 ? -13.789 6.383 2.58 1 97.38 53 GLU B O 1
ATOM 1384 N N . LEU B 1 54 ? -14.734 5.852 4.473 1 95.12 54 LEU B N 1
ATOM 1385 C CA . LEU B 1 54 ? -14.18 7.008 5.172 1 95.12 54 LEU B CA 1
ATOM 1386 C C . LEU B 1 54 ? -12.734 6.758 5.574 1 95.12 54 LEU B C 1
ATOM 1388 O O . LEU B 1 54 ? -12.406 5.703 6.125 1 95.12 54 LEU B O 1
ATOM 1392 N N . SER B 1 55 ? -11.93 7.773 5.355 1 95.25 55 SER B N 1
ATOM 1393 C CA . SER B 1 55 ? -10.516 7.672 5.715 1 95.25 55 SER B CA 1
ATOM 1394 C C . SER B 1 55 ? -10.281 8.102 7.156 1 95.25 55 SER B C 1
ATOM 1396 O O . SER B 1 55 ? -10.938 9.016 7.652 1 95.25 55 SER B O 1
ATOM 1398 N N . GLY B 1 56 ? -9.25 7.422 7.836 1 94.94 56 GLY B N 1
ATOM 1399 C CA . GLY B 1 56 ? -8.758 7.902 9.117 1 94.94 56 GLY B CA 1
ATOM 1400 C C . GLY B 1 56 ? -7.988 9.211 9.008 1 94.94 56 GLY B C 1
ATOM 1401 O O . GLY B 1 56 ? -7.742 9.867 10.023 1 94.94 56 GLY B O 1
ATOM 1402 N N . GLY B 1 57 ? -7.562 9.578 7.785 1 93.69 57 GLY B N 1
ATOM 1403 C CA . GLY B 1 57 ? -7.027 10.898 7.5 1 93.69 57 GLY B CA 1
ATOM 1404 C C . GLY B 1 57 ? -5.535 11.008 7.734 1 93.69 57 GLY B C 1
ATOM 1405 O O . GLY B 1 57 ? -4.957 12.094 7.633 1 93.69 57 GLY B O 1
ATOM 1406 N N . GLU B 1 58 ? -4.863 9.891 8.125 1 94.88 58 GLU B N 1
ATOM 1407 C CA . GLU B 1 58 ? -3.426 9.914 8.367 1 94.88 58 GLU B CA 1
ATOM 1408 C C . GLU B 1 58 ? -2.648 9.484 7.129 1 94.88 58 GLU B C 1
ATOM 1410 O O . GLU B 1 58 ? -3.084 8.594 6.391 1 94.88 58 GLU B O 1
ATOM 1415 N N . GLY B 1 59 ? -1.508 10.125 6.895 1 96.19 59 GLY B N 1
ATOM 1416 C CA . GLY B 1 59 ? -0.651 9.781 5.77 1 96.19 59 GLY B CA 1
ATOM 1417 C C . GLY B 1 59 ? 0.746 10.367 5.887 1 96.19 59 GLY B C 1
ATOM 1418 O O . GLY B 1 59 ? 1.143 10.828 6.957 1 96.19 59 GLY B O 1
ATOM 1419 N N . VAL B 1 60 ? 1.518 10.148 4.797 1 96.5 60 VAL B N 1
ATOM 1420 C CA . VAL B 1 60 ? 2.883 10.648 4.684 1 96.5 60 VAL B CA 1
ATOM 1421 C C . VAL B 1 60 ? 3.076 11.328 3.33 1 96.5 60 VAL B C 1
ATOM 1423 O O . VAL B 1 60 ? 2.551 10.859 2.316 1 96.5 60 VAL B O 1
ATOM 1426 N N . ILE B 1 61 ? 3.771 12.477 3.371 1 94.88 61 ILE B N 1
ATOM 1427 C CA . ILE B 1 61 ? 4.094 13.141 2.115 1 94.88 61 ILE B CA 1
ATOM 1428 C C . ILE B 1 61 ? 5.027 12.258 1.289 1 94.88 61 ILE B C 1
ATOM 1430 O O . ILE B 1 61 ? 6.023 11.742 1.805 1 94.88 61 ILE B O 1
ATOM 1434 N N . SER B 1 62 ? 4.641 12.133 0.009 1 96.44 62 SER B N 1
ATOM 1435 C CA . SER B 1 62 ? 5.422 11.273 -0.879 1 96.44 62 SER B CA 1
ATOM 1436 C C . SER B 1 62 ? 6.293 12.102 -1.818 1 96.44 62 SER B C 1
ATOM 1438 O O . SER B 1 62 ? 5.988 13.266 -2.09 1 96.44 62 SER B O 1
ATOM 1440 N N . VAL B 1 63 ? 7.375 11.391 -2.287 1 94.12 63 VAL B N 1
ATOM 1441 C CA . VAL B 1 63 ? 8.227 12 -3.301 1 94.12 63 VAL B CA 1
ATOM 1442 C C . VAL B 1 63 ? 7.395 12.344 -4.535 1 94.12 63 VAL B C 1
ATOM 1444 O O . VAL B 1 63 ? 6.492 11.594 -4.91 1 94.12 63 VAL B O 1
ATOM 1447 N N . ARG B 1 64 ? 7.672 13.492 -5.062 1 86.44 64 ARG B N 1
ATOM 1448 C CA . ARG B 1 64 ? 7.012 13.914 -6.293 1 86.44 64 ARG B CA 1
ATOM 1449 C C . ARG B 1 64 ? 7.703 13.32 -7.516 1 86.44 64 ARG B C 1
ATOM 1451 O O . ARG B 1 64 ? 8.922 13.414 -7.652 1 86.44 64 ARG B O 1
ATOM 1458 N N . ARG B 1 65 ? 6.828 12.461 -8.219 1 74.88 65 ARG B N 1
ATOM 1459 C CA . ARG B 1 65 ? 7.387 11.969 -9.477 1 74.88 65 ARG B CA 1
ATOM 1460 C C . ARG B 1 65 ? 6.664 12.586 -10.672 1 74.88 65 ARG B C 1
ATOM 1462 O O . ARG B 1 65 ? 5.434 12.648 -10.695 1 74.88 65 ARG B O 1
ATOM 1469 N N . GLY B 1 66 ? 7.352 13.031 -11.672 1 61.62 66 GLY B N 1
ATOM 1470 C CA . GLY B 1 66 ? 6.84 13.461 -12.961 1 61.62 66 GLY B CA 1
ATOM 1471 C C . GLY B 1 66 ? 6.074 14.773 -12.891 1 61.62 66 GLY B C 1
ATOM 1472 O O . GLY B 1 66 ? 5.34 15.117 -13.82 1 61.62 66 GLY B O 1
ATOM 1473 N N . VAL B 1 67 ? 5.684 15.414 -11.742 1 53.41 67 VAL B N 1
ATOM 1474 C CA . VAL B 1 67 ? 4.695 16.484 -11.719 1 53.41 67 VAL B CA 1
ATOM 1475 C C . VAL B 1 67 ? 5.254 17.719 -12.43 1 53.41 67 VAL B C 1
ATOM 1477 O O . VAL B 1 67 ? 6.387 18.125 -12.18 1 53.41 67 VAL B O 1
ATOM 1480 N N . ALA B 1 68 ? 4.418 18.016 -13.422 1 50.66 68 ALA B N 1
ATOM 1481 C CA . ALA B 1 68 ? 4.523 19.281 -14.125 1 50.66 68 ALA B CA 1
ATOM 1482 C C . ALA B 1 68 ? 4.445 20.453 -13.156 1 50.66 68 ALA B C 1
ATOM 1484 O O . ALA B 1 68 ? 3.865 20.344 -12.07 1 50.66 68 ALA B O 1
ATOM 1485 N N . ALA B 1 69 ? 5.133 21.547 -13.469 1 49.19 69 ALA B N 1
ATOM 1486 C CA . ALA B 1 69 ? 5.297 22.859 -12.867 1 49.19 69 ALA B CA 1
ATOM 1487 C C . ALA B 1 69 ? 4.004 23.328 -12.211 1 49.19 69 ALA B C 1
ATOM 1489 O O . ALA B 1 69 ? 4.031 23.953 -11.141 1 49.19 69 ALA B O 1
ATOM 1490 N N . ALA B 1 70 ? 2.893 23.156 -12.898 1 47.62 70 ALA B N 1
ATOM 1491 C CA . ALA B 1 70 ? 1.661 23.875 -12.586 1 47.62 70 ALA B CA 1
ATOM 1492 C C . ALA B 1 70 ? 1.107 23.438 -11.227 1 47.62 70 ALA B C 1
ATOM 1494 O O . ALA B 1 70 ? 0.268 24.125 -10.648 1 47.62 70 ALA B O 1
ATOM 1495 N N . ASP B 1 71 ? 1.5 22.188 -10.797 1 58.47 71 ASP B N 1
ATOM 1496 C CA . ASP B 1 71 ? 0.913 21.719 -9.547 1 58.47 71 ASP B CA 1
ATOM 1497 C C . ASP B 1 71 ? 1.883 21.906 -8.383 1 58.47 71 ASP B C 1
ATOM 1499 O O . ASP B 1 71 ? 1.97 21.062 -7.496 1 58.47 71 ASP B O 1
ATOM 1503 N N . ASN B 1 72 ? 2.408 23.031 -8.461 1 63 72 ASN B N 1
ATOM 1504 C CA . ASN B 1 72 ? 3.566 23.328 -7.625 1 63 72 ASN B CA 1
ATOM 1505 C C . ASN B 1 72 ? 3.209 23.312 -6.141 1 63 72 ASN B C 1
ATOM 1507 O O . ASN B 1 72 ? 4.031 22.922 -5.305 1 63 72 ASN B O 1
ATOM 1511 N N . ASP B 1 73 ? 1.864 23.453 -5.914 1 78.12 73 ASP B N 1
ATOM 1512 C CA . ASP B 1 73 ? 1.594 23.578 -4.484 1 78.12 73 ASP B CA 1
ATOM 1513 C C . ASP B 1 73 ? 0.998 22.281 -3.922 1 78.12 73 ASP B C 1
ATOM 1515 O O . ASP B 1 73 ? 0.667 22.219 -2.738 1 78.12 73 ASP B O 1
ATOM 1519 N N . LEU B 1 74 ? 0.886 21.312 -4.785 1 89.44 74 LEU B N 1
ATOM 1520 C CA . LEU B 1 74 ? 0.28 20.078 -4.316 1 89.44 74 LEU B CA 1
ATOM 1521 C C . LEU B 1 74 ? 1.339 19 -4.109 1 89.44 74 LEU B C 1
ATOM 1523 O O . LEU B 1 74 ? 2.33 18.938 -4.84 1 89.44 74 LEU B O 1
ATOM 1527 N N . TRP B 1 75 ? 1.096 18.25 -3.062 1 92.25 75 TRP B N 1
ATOM 1528 C CA . TRP B 1 75 ? 1.958 17.125 -2.734 1 92.25 75 TRP B CA 1
ATOM 1529 C C . TRP B 1 75 ? 1.177 15.812 -2.768 1 92.25 75 TRP B C 1
ATOM 1531 O O . TRP B 1 75 ? 0.048 15.742 -2.275 1 92.25 75 TRP B O 1
ATOM 1541 N N . PRO B 1 76 ? 1.74 14.805 -3.406 1 95.31 76 PRO B N 1
ATOM 1542 C CA . PRO B 1 76 ? 1.144 13.484 -3.189 1 95.31 76 PRO B CA 1
ATOM 1543 C C . PRO B 1 76 ? 1.29 13 -1.749 1 95.31 76 PRO B C 1
ATOM 1545 O O . PRO B 1 76 ? 2.379 13.078 -1.174 1 95.31 76 PRO B O 1
ATOM 1548 N N . VAL B 1 77 ? 0.222 12.531 -1.19 1 95.25 77 VAL B N 1
ATOM 1549 C CA . VAL B 1 77 ? 0.202 11.969 0.156 1 95.25 77 VAL B CA 1
ATOM 1550 C C . VAL B 1 77 ? -0.201 10.5 0.095 1 95.25 77 VAL B C 1
ATOM 1552 O O . VAL B 1 77 ? -1.238 10.156 -0.478 1 95.25 77 VAL B O 1
ATOM 1555 N N . HIS B 1 78 ? 0.671 9.672 0.587 1 96.88 78 HIS B N 1
ATOM 1556 C CA . HIS B 1 78 ? 0.347 8.266 0.784 1 96.88 78 HIS B CA 1
ATOM 1557 C C . HIS B 1 78 ? -0.418 8.047 2.086 1 96.88 78 HIS B C 1
ATOM 1559 O O . HIS B 1 78 ? 0.157 8.148 3.172 1 96.88 78 HIS B O 1
ATOM 1565 N N . MET B 1 79 ? -1.721 7.656 1.929 1 96.5 79 MET B N 1
ATOM 1566 C CA . MET B 1 79 ? -2.584 7.477 3.092 1 96.5 79 MET B CA 1
ATOM 1567 C C . MET B 1 79 ? -2.367 6.102 3.721 1 96.5 79 MET B C 1
ATOM 1569 O O . MET B 1 79 ? -1.995 5.152 3.033 1 96.5 79 MET B O 1
ATOM 1573 N N . THR B 1 80 ? -2.635 5.996 4.977 1 95.5 80 THR B N 1
ATOM 1574 C CA . THR B 1 80 ? -2.439 4.762 5.727 1 95.5 80 THR B CA 1
ATOM 1575 C C . THR B 1 80 ? -3.25 3.621 5.117 1 95.5 80 THR B C 1
ATOM 1577 O O . THR B 1 80 ? -2.816 2.467 5.133 1 95.5 80 THR B O 1
ATOM 1580 N N . GLU B 1 81 ? -4.316 3.914 4.473 1 95.94 81 GLU B N 1
ATOM 1581 C CA . GLU B 1 81 ? -5.195 2.906 3.893 1 95.94 81 GLU B CA 1
ATOM 1582 C C . GLU B 1 81 ? -4.641 2.381 2.57 1 95.94 81 GLU B C 1
ATOM 1584 O O . GLU B 1 81 ? -5.125 1.378 2.043 1 95.94 81 GLU B O 1
ATOM 1589 N N . GLY B 1 82 ? -3.717 3.102 1.981 1 95 82 GLY B N 1
ATOM 1590 C CA . GLY B 1 82 ? -3.027 2.514 0.844 1 95 82 GLY B CA 1
ATOM 1591 C C . GLY B 1 82 ? -3.242 3.283 -0.446 1 95 82 GLY B C 1
ATOM 1592 O O . GLY B 1 82 ? -2.676 2.936 -1.484 1 95 82 GLY B O 1
ATOM 1593 N N . PHE B 1 83 ? -3.992 4.336 -0.457 1 95.62 83 PHE B N 1
ATOM 1594 C CA . PHE B 1 83 ? -4.219 5.133 -1.656 1 95.62 83 PHE B CA 1
ATOM 1595 C C . PHE B 1 83 ? -3.424 6.434 -1.602 1 95.62 83 PHE B C 1
ATOM 1597 O O . PHE B 1 83 ? -2.969 6.844 -0.532 1 95.62 83 PHE B O 1
ATOM 1604 N N . VAL B 1 84 ? -3.203 6.98 -2.766 1 94.62 84 VAL B N 1
ATOM 1605 C CA . VAL B 1 84 ? -2.475 8.234 -2.889 1 94.62 84 VAL B CA 1
ATOM 1606 C C . VAL B 1 84 ? -3.414 9.336 -3.387 1 94.62 84 VAL B C 1
ATOM 1608 O O . VAL B 1 84 ? -4.246 9.094 -4.266 1 94.62 84 VAL B O 1
ATOM 1611 N N . VAL B 1 85 ? -3.273 10.539 -2.785 1 93.5 85 VAL B N 1
ATOM 1612 C CA . VAL B 1 85 ? -4.082 11.688 -3.182 1 93.5 85 VAL B CA 1
ATOM 1613 C C . VAL B 1 85 ? -3.236 12.953 -3.117 1 93.5 85 VAL B C 1
ATOM 1615 O O . VAL B 1 85 ? -2.377 13.094 -2.244 1 93.5 85 VAL B O 1
ATOM 1618 N N . ARG B 1 86 ? -3.41 13.852 -4.098 1 92.5 86 ARG B N 1
ATOM 1619 C CA . ARG B 1 86 ? -2.709 15.133 -4.09 1 92.5 86 ARG B CA 1
ATOM 1620 C C . ARG B 1 86 ? -3.383 16.125 -3.141 1 92.5 86 ARG B C 1
ATOM 1622 O O . ARG B 1 86 ? -4.586 16.359 -3.246 1 92.5 86 ARG B O 1
ATOM 1629 N N . CYS B 1 87 ? -2.535 16.672 -2.287 1 91.44 87 CYS B N 1
ATOM 1630 C CA . CYS B 1 87 ? -3.07 17.547 -1.248 1 91.44 87 CYS B CA 1
ATOM 1631 C C . CYS B 1 87 ? -2.297 18.859 -1.188 1 91.44 87 CYS B C 1
ATOM 1633 O O . CYS B 1 87 ? -1.13 18.922 -1.576 1 91.44 87 CYS B O 1
ATOM 1635 N N . ARG B 1 88 ? -3.051 19.828 -0.719 1 90 88 ARG B N 1
ATOM 1636 C CA . ARG B 1 88 ? -2.35 20.984 -0.163 1 90 88 ARG B CA 1
ATOM 1637 C C . ARG B 1 88 ? -1.852 20.688 1.249 1 90 88 ARG B C 1
ATOM 1639 O O . ARG B 1 88 ? -2.533 20.016 2.027 1 90 88 ARG B O 1
ATOM 1646 N N . VAL B 1 89 ? -0.625 21.172 1.475 1 89.69 89 VAL B N 1
ATOM 1647 C CA . VAL B 1 89 ? -0.071 20.938 2.803 1 89.69 89 VAL B CA 1
ATOM 1648 C C . VAL B 1 89 ? -0.03 22.234 3.59 1 89.69 89 VAL B C 1
ATOM 1650 O O . VAL B 1 89 ? 0.535 23.234 3.125 1 89.69 89 VAL B O 1
ATOM 1653 N N . ASP B 1 90 ? -0.661 22.172 4.73 1 88.06 90 ASP B N 1
ATOM 1654 C CA . ASP B 1 90 ? -0.624 23.281 5.668 1 88.06 90 ASP B CA 1
ATOM 1655 C C . ASP B 1 90 ? 0.533 23.141 6.652 1 88.06 90 ASP B C 1
ATOM 1657 O O . ASP B 1 90 ? 0.51 22.266 7.52 1 88.06 90 ASP B O 1
ATOM 1661 N N . GLY B 1 91 ? 1.595 23.969 6.543 1 85.5 91 GLY B N 1
ATOM 1662 C CA . GLY B 1 91 ? 2.785 23.984 7.375 1 85.5 91 GLY B CA 1
ATOM 1663 C C . GLY B 1 91 ? 3.912 24.812 6.797 1 85.5 91 GLY B C 1
ATOM 1664 O O . GLY B 1 91 ? 3.832 25.266 5.652 1 85.5 91 GLY B O 1
ATOM 1665 N N . PRO B 1 92 ? 4.898 25.172 7.633 1 88.06 92 PRO B N 1
ATOM 1666 C CA . PRO B 1 92 ? 6.047 25.922 7.121 1 88.06 92 PRO B CA 1
ATOM 1667 C C . PRO B 1 92 ? 6.691 25.266 5.906 1 88.06 92 PRO B C 1
ATOM 1669 O O . PRO B 1 92 ? 6.93 24.047 5.914 1 88.06 92 PRO B O 1
ATOM 1672 N N . PRO B 1 93 ? 7.02 26 4.969 1 86.56 93 PRO B N 1
ATOM 1673 C CA . PRO B 1 93 ? 7.547 25.469 3.715 1 86.56 93 PRO B CA 1
ATOM 1674 C C . PRO B 1 93 ? 8.789 24.594 3.92 1 86.56 93 PRO B C 1
ATOM 1676 O O . PRO B 1 93 ? 8.969 23.594 3.234 1 86.56 93 PRO B O 1
ATOM 1679 N N . HIS B 1 94 ? 9.656 24.922 4.871 1 87.69 94 HIS B N 1
ATOM 1680 C CA . HIS B 1 94 ? 10.906 24.188 5.062 1 87.69 94 HIS B CA 1
ATOM 1681 C C . HIS B 1 94 ? 10.656 22.828 5.695 1 87.69 94 HIS B C 1
ATOM 1683 O O . HIS B 1 94 ? 11.508 21.938 5.609 1 87.69 94 HIS B O 1
ATOM 1689 N N . ALA B 1 95 ? 9.461 22.703 6.254 1 91 95 ALA B N 1
ATOM 1690 C CA . ALA B 1 95 ? 9.148 21.453 6.926 1 91 95 ALA B CA 1
ATOM 1691 C C . ALA B 1 95 ? 8.383 20.516 5.996 1 91 95 ALA B C 1
ATOM 1693 O O . ALA B 1 95 ? 8.242 19.328 6.289 1 91 95 ALA B O 1
ATOM 1694 N N . VAL B 1 96 ? 7.91 21.016 4.895 1 91.62 96 VAL B N 1
ATOM 1695 C CA . VAL B 1 96 ? 7.16 20.219 3.934 1 91.62 96 VAL B CA 1
ATOM 1696 C C . VAL B 1 96 ? 8.125 19.453 3.033 1 91.62 96 VAL B C 1
ATOM 1698 O O . VAL B 1 96 ? 8.727 20.031 2.123 1 91.62 96 VAL B O 1
ATOM 1701 N N . ARG B 1 97 ? 8.242 18.141 3.258 1 91.12 97 ARG B N 1
ATOM 1702 C CA . ARG B 1 97 ? 9.133 17.266 2.518 1 91.12 97 ARG B CA 1
ATOM 1703 C C . ARG B 1 97 ? 8.648 15.812 2.568 1 91.12 97 ARG B C 1
ATOM 1705 O O . ARG B 1 97 ? 7.906 15.438 3.475 1 91.12 97 ARG B O 1
ATOM 1712 N N . PRO B 1 98 ? 9.18 15 1.709 1 93.5 98 PRO B N 1
ATOM 1713 C CA . PRO B 1 98 ? 8.789 13.594 1.726 1 93.5 98 PRO B CA 1
ATOM 1714 C C . PRO B 1 98 ? 9.109 12.906 3.055 1 93.5 98 PRO B C 1
ATOM 1716 O O . PRO B 1 98 ? 10.156 13.164 3.648 1 93.5 98 PRO B O 1
ATOM 1719 N N . GLY B 1 99 ? 8.141 12.102 3.545 1 93.69 99 GLY B N 1
ATOM 1720 C CA . GLY B 1 99 ? 8.352 11.328 4.758 1 93.69 99 GLY B CA 1
ATOM 1721 C C . GLY B 1 99 ? 7.711 11.945 5.984 1 93.69 99 GLY B C 1
ATOM 1722 O O . GLY B 1 99 ? 7.566 11.289 7.016 1 93.69 99 GLY B O 1
ATOM 1723 N N . VAL B 1 100 ? 7.289 13.211 5.855 1 93.25 100 VAL B N 1
ATOM 1724 C CA . VAL B 1 100 ? 6.656 13.867 6.988 1 93.25 100 VAL B CA 1
ATOM 1725 C C . VAL B 1 100 ? 5.223 13.367 7.145 1 93.25 100 VAL B C 1
ATOM 1727 O O . VAL B 1 100 ? 4.496 13.227 6.156 1 93.25 100 VAL B O 1
ATOM 1730 N N . ARG B 1 101 ? 4.906 13.078 8.367 1 94.75 101 ARG B N 1
ATOM 1731 C CA . ARG B 1 101 ? 3.553 12.625 8.68 1 94.75 101 ARG B CA 1
ATOM 1732 C C . ARG B 1 101 ? 2.568 13.789 8.664 1 94.75 101 ARG B C 1
ATOM 1734 O O . ARG B 1 101 ? 2.887 14.883 9.125 1 94.75 101 ARG B O 1
ATOM 1741 N N . VAL B 1 102 ? 1.337 13.5 8.094 1 94.31 102 VAL B N 1
ATOM 1742 C CA . VAL B 1 102 ? 0.313 14.531 7.973 1 94.31 102 VAL B CA 1
ATOM 1743 C C . VAL B 1 102 ? -1.049 13.961 8.359 1 94.31 102 VAL B C 1
ATOM 1745 O O . VAL B 1 102 ? -1.224 12.734 8.398 1 94.31 102 VAL B O 1
ATOM 1748 N N . LYS B 1 103 ? -1.937 14.836 8.641 1 94 103 LYS B N 1
ATOM 1749 C CA . LYS B 1 103 ? -3.33 14.492 8.914 1 94 103 LYS B CA 1
ATOM 1750 C C . LYS B 1 103 ? -4.277 15.43 8.172 1 94 103 LYS B C 1
ATOM 1752 O O . LYS B 1 103 ? -4.023 16.641 8.078 1 94 103 LYS B O 1
ATOM 1757 N N . VAL B 1 104 ? -5.309 14.914 7.742 1 93.06 104 VAL B N 1
ATOM 1758 C CA . VAL B 1 104 ? -6.309 15.711 7.043 1 93.06 104 VAL B CA 1
ATOM 1759 C C . VAL B 1 104 ? -6.902 16.75 7.996 1 93.06 104 VAL B C 1
ATOM 1761 O O . VAL B 1 104 ? -7.223 16.438 9.141 1 93.06 104 VAL B O 1
ATOM 1764 N N . SER B 1 105 ? -6.844 18.016 7.824 1 83.44 105 SER B N 1
ATOM 1765 C CA . SER B 1 105 ? -7.293 19.094 8.688 1 83.44 105 SER B CA 1
ATOM 1766 C C . SER B 1 105 ? -8.492 19.828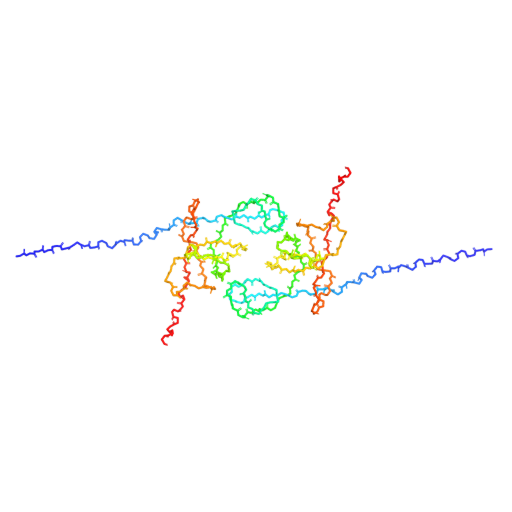 8.078 1 83.44 105 SER B C 1
ATOM 1768 O O . SER B 1 105 ? -9.141 20.625 8.75 1 83.44 105 SER B O 1
ATOM 1770 N N . GLY B 1 106 ? -8.945 19.625 6.977 1 67.81 106 GLY B N 1
ATOM 1771 C CA . GLY B 1 106 ? -10.062 20.406 6.469 1 67.81 106 GLY B CA 1
ATOM 1772 C C . GLY B 1 106 ? -10.867 19.672 5.406 1 67.81 106 GLY B C 1
ATOM 1773 O O . GLY B 1 106 ? -10.438 18.641 4.898 1 67.81 106 GLY B O 1
ATOM 1774 N N . ALA B 1 107 ? -12.297 20.156 5.391 1 52.53 107 ALA B N 1
ATOM 1775 C CA . ALA B 1 107 ? -13.242 19.594 4.43 1 52.53 107 ALA B CA 1
ATOM 1776 C C . ALA B 1 107 ? -12.68 19.641 3.012 1 52.53 107 ALA B C 1
ATOM 1778 O O . ALA B 1 107 ? -12.211 20.688 2.564 1 52.53 107 ALA B O 1
ATOM 1779 N N . ALA B 1 108 ? -12.102 18.594 2.686 1 52.34 108 ALA B N 1
ATOM 1780 C CA . ALA B 1 108 ? -12 18.609 1.229 1 52.34 108 ALA B CA 1
ATOM 1781 C C . ALA B 1 108 ? -13.352 18.891 0.587 1 52.34 108 ALA B C 1
ATOM 1783 O O . ALA B 1 108 ? -14.336 18.188 0.848 1 52.34 108 ALA B O 1
ATOM 1784 N N . ALA B 1 109 ? -13.781 20.062 0.644 1 45.69 109 ALA B N 1
ATOM 1785 C CA . ALA B 1 109 ? -15.039 20.234 -0.081 1 45.69 109 ALA B CA 1
ATOM 1786 C C . ALA B 1 109 ? -15 19.516 -1.426 1 45.69 109 ALA B C 1
ATOM 1788 O O . ALA B 1 109 ? -13.93 19.312 -1.993 1 45.69 109 ALA B O 1
ATOM 1789 N N . SER B 1 110 ? -16.156 19.078 -1.888 1 48 110 SER B N 1
ATOM 1790 C CA . SER B 1 110 ? -16.359 18.531 -3.221 1 48 110 SER B CA 1
ATOM 1791 C C . SER B 1 110 ? -15.633 19.344 -4.281 1 48 110 SER B C 1
ATOM 1793 O O . SER B 1 110 ? -15.781 20.578 -4.332 1 48 110 SER B O 1
ATOM 1795 N N . GLY B 1 111 ? -14.797 18.875 -5.055 1 52.44 111 GLY B N 1
ATOM 1796 C CA . GLY B 1 111 ? -14.039 19.547 -6.102 1 52.44 111 GLY B CA 1
ATOM 1797 C C . GLY B 1 111 ? -12.695 20.078 -5.625 1 52.44 111 GLY B C 1
ATOM 1798 O O . GLY B 1 111 ? -11.828 20.406 -6.438 1 52.44 111 GLY B O 1
ATOM 1799 N N . ARG B 1 112 ? -12.695 20.219 -4.234 1 60.19 112 ARG B N 1
ATOM 1800 C CA . ARG B 1 112 ? -11.438 20.844 -3.828 1 60.19 112 ARG B CA 1
ATOM 1801 C C . ARG B 1 112 ? -10.43 19.797 -3.377 1 60.19 112 ARG B C 1
ATOM 1803 O O . ARG B 1 112 ? -10.805 18.75 -2.865 1 60.19 112 ARG B O 1
ATOM 1810 N N . ARG B 1 113 ? -9.281 20.016 -3.721 1 78.31 113 ARG B N 1
ATOM 1811 C CA . ARG B 1 113 ? -8.164 19.188 -3.27 1 78.31 113 ARG B CA 1
ATOM 1812 C C . ARG B 1 113 ? -8.07 19.188 -1.748 1 78.31 113 ARG B C 1
ATOM 1814 O O . ARG B 1 113 ? -8.227 20.219 -1.107 1 78.31 113 ARG B O 1
ATOM 1821 N N . PRO B 1 114 ? -7.988 18.047 -1.1 1 88.25 114 PRO B N 1
ATOM 1822 C CA . PRO B 1 114 ? -7.867 17.969 0.358 1 88.25 114 PRO B CA 1
ATOM 1823 C C . PRO B 1 114 ? -6.668 18.734 0.898 1 88.25 114 PRO B C 1
ATOM 1825 O O . PRO B 1 114 ? -5.672 18.906 0.193 1 88.25 114 PRO B O 1
ATOM 1828 N N . VAL B 1 115 ? -6.914 19.219 2.09 1 90.62 115 VAL B N 1
ATOM 1829 C CA . VAL B 1 115 ? -5.836 19.875 2.816 1 90.62 115 VAL B CA 1
ATOM 1830 C C . VAL B 1 115 ? -5.367 19 3.971 1 90.62 115 VAL B C 1
ATOM 1832 O O . VAL B 1 115 ? -6.188 18.422 4.684 1 90.62 115 VAL B O 1
ATOM 1835 N N . VAL B 1 116 ? -3.992 18.906 4.109 1 92.88 116 VAL B N 1
ATOM 1836 C CA . VAL B 1 116 ? -3.41 18.172 5.223 1 92.88 116 VAL B CA 1
ATOM 1837 C C . VAL B 1 116 ? -2.5 19.094 6.035 1 92.88 116 VAL B C 1
ATOM 1839 O O . VAL B 1 116 ? -1.923 20.031 5.492 1 92.88 116 VAL B O 1
ATOM 1842 N N . ARG B 1 117 ? -2.416 18.734 7.316 1 92.44 117 ARG B N 1
ATOM 1843 C CA . ARG B 1 117 ? -1.524 19.469 8.211 1 92.44 117 ARG B CA 1
ATOM 1844 C C . ARG B 1 117 ? -0.406 18.578 8.727 1 92.44 117 ARG B C 1
ATOM 1846 O O . ARG B 1 117 ? -0.613 17.375 8.938 1 92.44 117 ARG B O 1
ATOM 1853 N N . LEU B 1 118 ? 0.826 19.125 8.93 1 93 118 LEU B N 1
ATOM 1854 C CA . LEU B 1 118 ? 1.948 18.391 9.5 1 93 118 LEU B CA 1
ATOM 1855 C C . LEU B 1 118 ? 1.63 17.938 10.922 1 93 118 LEU B C 1
ATOM 1857 O O . LEU B 1 118 ? 1.017 18.672 11.695 1 93 118 LEU B O 1
ATOM 1861 N N . CYS B 1 119 ? 1.656 16.734 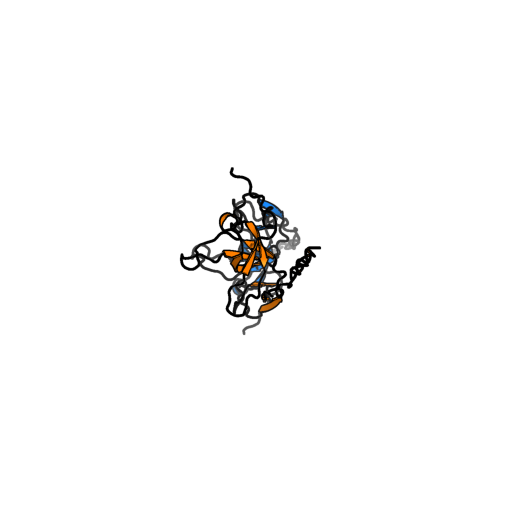11.078 1 87.56 119 CYS B N 1
ATOM 1862 C CA . CYS B 1 119 ? 1.46 16.266 12.445 1 87.56 119 CYS B CA 1
ATOM 1863 C C . CYS B 1 119 ? 2.58 16.75 13.359 1 87.56 119 CYS B C 1
ATOM 1865 O O . CYS B 1 119 ? 3.66 17.109 12.891 1 87.56 119 CYS B O 1
ATOM 1867 N N . GLU B 1 120 ? 2.939 16.359 14.398 1 63.66 120 GLU B N 1
ATOM 1868 C CA . GLU B 1 120 ? 3.85 16.875 15.414 1 63.66 120 GLU B CA 1
ATOM 1869 C C . GLU B 1 120 ? 5.215 17.203 14.82 1 63.66 120 GLU B C 1
ATOM 1871 O O . GLU B 1 120 ? 5.52 16.797 13.695 1 63.66 120 GLU B O 1
ATOM 1876 N N . GLU B 1 121 ? 6.414 17.344 15.773 1 52.28 121 GLU B N 1
ATOM 1877 C CA . GLU B 1 121 ? 7.629 18.109 16.047 1 52.28 121 GLU B CA 1
ATOM 1878 C C . GLU B 1 121 ? 8.75 17.703 15.094 1 52.28 121 GLU B C 1
ATOM 1880 O O . GLU B 1 121 ? 9.289 16.594 15.188 1 52.28 121 GLU B O 1
ATOM 1885 N N . VAL B 1 122 ? 8.469 17.688 13.742 1 47.94 122 VAL B N 1
ATOM 1886 C CA . VAL B 1 122 ? 9.773 17.547 13.117 1 47.94 122 VAL B CA 1
ATOM 1887 C C . VAL B 1 122 ? 10.836 18.25 13.953 1 47.94 122 VAL B C 1
ATOM 1889 O O . VAL B 1 122 ? 10.68 19.422 14.297 1 47.94 122 VAL B O 1
ATOM 1892 N N . PRO B 1 123 ? 11.539 17.484 14.703 1 43.72 123 PRO B N 1
ATOM 1893 C CA . PRO B 1 123 ? 12.586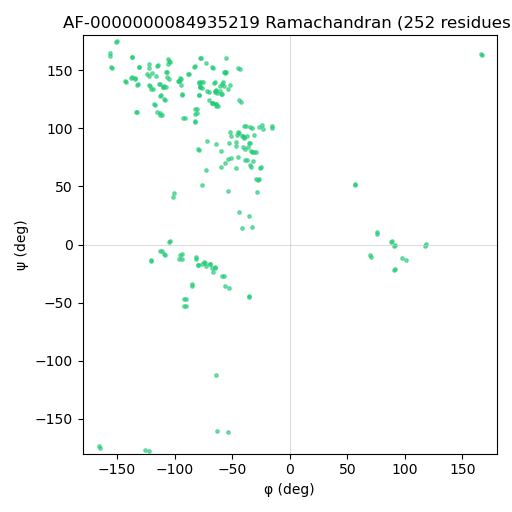 18.297 15.32 1 43.72 123 PRO B CA 1
ATOM 1894 C C . PRO B 1 123 ? 13.281 19.219 14.32 1 43.72 123 PRO B C 1
ATOM 1896 O O . PRO B 1 123 ? 13.516 18.828 13.172 1 43.72 123 PRO B O 1
ATOM 1899 N N . LEU B 1 124 ? 12.82 20.469 14.203 1 39.69 124 LEU B N 1
ATOM 1900 C CA . LEU B 1 124 ? 13.727 21.391 13.539 1 39.69 124 LEU B CA 1
ATOM 1901 C C . LEU B 1 124 ? 15.18 20.953 13.719 1 39.69 124 LEU B C 1
ATOM 1903 O O . LEU B 1 124 ? 15.711 21.016 14.828 1 39.69 124 LEU B O 1
ATOM 1907 N N . ASP B 1 125 ? 15.555 19.766 13.344 1 38.47 125 ASP B N 1
ATOM 1908 C CA . ASP B 1 125 ? 17 19.75 13.523 1 38.47 125 ASP B CA 1
ATOM 1909 C C . ASP B 1 125 ? 17.625 21.094 13.148 1 38.47 125 ASP B C 1
ATOM 1911 O O . ASP B 1 125 ? 17.203 21.719 12.18 1 38.47 125 ASP B O 1
ATOM 1915 N N . GLY B 1 126 ? 17.969 21.906 14.141 1 32.03 126 GLY B N 1
ATOM 1916 C CA . GLY B 1 126 ? 18.891 23.016 14.094 1 32.03 126 GLY B CA 1
ATOM 1917 C C . GLY B 1 126 ? 19.969 22.859 13.031 1 32.03 126 GLY B C 1
ATOM 1918 O O . GLY B 1 126 ? 20.875 22.047 13.18 1 32.03 126 GLY B O 1
ATOM 1919 N N . TRP B 1 127 ? 19.766 22.656 11.812 1 27.02 127 TRP B N 1
ATOM 1920 C CA . TRP B 1 127 ? 20.875 23.125 10.984 1 27.02 127 TRP B CA 1
ATOM 1921 C C . TRP B 1 127 ? 21.391 24.469 11.469 1 27.02 127 TRP B C 1
ATOM 1923 O O . TRP B 1 127 ? 22.141 25.141 10.75 1 27.02 127 TRP B O 1
ATOM 1933 N N . TYR B 1 128 ? 21.062 25.031 12.734 1 24.73 128 TYR B N 1
ATOM 1934 C CA . TYR B 1 128 ? 22.188 25.938 12.898 1 24.73 128 TYR B CA 1
ATOM 1935 C C . TYR B 1 128 ? 23.484 25.172 13.094 1 24.73 128 TYR B C 1
ATOM 1937 O O . TYR B 1 128 ? 23.484 24.078 13.633 1 24.73 128 TYR B O 1
#

Organism: Streptomyces venezuelae (strain ATCC 10712 / CBS 650.69 / DSM 40230 / JCM 4526 / NBRC 13096 / PD 04745) (NCBI:txid953739)

Foldseek 3Di:
DPPVVDDPPPPPPPPVVQAPQQWDKWWAAPPPRATEHPDCADPPPGDRRIDIDTAPFKWWFADDDPDDPVLVQWTWTQGPRGYIFTEGEPDDPVPDDTGFMWGFRHHCDVPRGTYIYGDDPPPPPPPD/DPPPPPPPPPPPPPCVVQAPQQWDKWWAAPPPRATEHPDCADPPPGDRRTDIDTAPFKWWFADDDPDDPVLVQWTWTQGPRGYIFTEGEDDDPVVDDTGFMWGFRHHCDDPRGTYIYGDDPPPPPPPD

Secondary structure (DSSP, 8-state):
------------------------EEEEETTT--EESS-SS-TTT--S-EEEEE---EEEE----S--GGGTTEEEEEETTS-EEEEEEES-GGG--TT-EEEEEE---TTSPPEEEE-S--------/------------------------EEEEETTT--EESS-SS-TTT--S-EEEEE---EEEE----S--GGGTTEEEEEETTS-EEEEEEES-GGG--TT-EEEE-S---TTSPPEEEE-S--------

Radius of gyration: 26.47 Å; Cα contacts (8 Å, |Δi|>4): 495; chains: 2; bounding box: 42×121×73 Å

Solvent-accessible surface area (backbone atoms only — not comparable to full-atom values): 15214 Å² total; per-residue (Å²): 137,82,74,76,74,78,71,78,73,70,73,71,67,74,67,75,58,71,57,65,78,27,61,45,73,32,26,33,27,76,84,76,63,50,49,42,61,92,64,75,50,40,80,47,42,57,49,64,57,60,46,78,43,80,51,93,43,43,31,27,30,26,56,83,71,89,74,61,76,90,49,69,71,50,40,42,28,43,31,77,82,64,29,65,47,61,22,37,69,50,67,62,71,92,71,67,49,49,49,41,50,29,30,48,59,32,59,31,45,90,93,46,66,34,34,27,27,64,59,74,80,66,72,73,70,69,80,113,135,82,77,75,75,72,75,72,71,74,71,71,64,73,66,74,60,69,54,64,79,26,64,44,72,32,27,33,28,76,84,76,63,51,50,41,60,91,64,76,49,40,81,46,43,58,50,63,56,60,45,79,42,80,54,93,42,44,32,27,30,26,54,83,72,89,72,61,76,88,50,70,71,49,40,42,28,43,30,76,83,63,29,65,48,60,22,37,69,51,67,63,71,92,69,66,50,48,50,39,48,29,30,50,58,32,59,30,46,91,94,44,68,33,35,27,27,64,44,85,78,67,69,72,70,67,81,112

InterPro domains:
  IPR012340 Nucleic acid-binding, OB-fold [SSF50249] (18-106)
  IPR022002 ChsH2, rubredoxin-like zinc ribbon domain [PF12172] (18-50)